Protein AF-W1F8V4-F1 (afdb_monomer_lite)

Organism: NCBI:txid1432555

pLDDT: mean 90.06, std 11.51, range [31.38, 98.25]

Sequence (211 aa):
MSKHYPGDDSRDQQMEAIAQQLPDDHRILDVAYSALIDLNKACMTGDPQQRHDAVYRFEAYIWKMNGKTFFGCNAGEHEAAHVISEYCRADDGSIPMWGQHGDFIIESFSGMRARVKVEAGCMMGYLSTSFHAVDLNAPFVSETGYRSHFVQLSDVKPGETVDAHVSRVFQSLIDARKKPAFISADFRDRLASEPLPDWLKSLSPPLIERL

Secondary structure (DSSP, 8-state):
--------HHHHHHHHHHHTTS-SSTTHHHHHHHHHHHHHHHHHHT-HHHHHHHHHHHHHHHHHHTTS--TTTTSSTTSHHHHHHHHTPPPTTSPPPTTS-EEEEEE-TTS-EEEEEEEE-SSTTEEEEEEEES-TTSEES-TTSEEEEEEEGGGPPTT--HHHHHHHHHHHHHHH-SSPEEPPHHHHHHHHHSPPPGGGGG-SSPPSS--

Radius of gyration: 19.17 Å; chains: 1; bounding box: 44×34×55 Å

Structure (mmCIF, N/CA/C/O backbone):
data_AF-W1F8V4-F1
#
_entry.id   AF-W1F8V4-F1
#
loop_
_atom_site.group_PDB
_atom_site.id
_atom_site.type_symbol
_atom_site.label_atom_id
_atom_site.label_alt_id
_atom_site.label_comp_id
_atom_site.label_asym_id
_atom_site.label_entity_id
_atom_site.label_seq_id
_atom_site.pdbx_PDB_ins_code
_atom_site.Cartn_x
_atom_site.Cartn_y
_atom_site.Cartn_z
_atom_site.occupancy
_atom_site.B_iso_or_equiv
_atom_site.auth_seq_id
_atom_site.auth_comp_id
_atom_site.auth_asym_id
_atom_site.auth_atom_id
_atom_site.pdbx_PDB_model_num
ATOM 1 N N . MET A 1 1 ? 13.667 11.543 31.190 1.00 31.38 1 MET A N 1
ATOM 2 C CA . MET A 1 1 ? 12.563 12.507 30.995 1.00 31.38 1 MET A CA 1
ATOM 3 C C . MET A 1 1 ? 11.944 12.224 29.639 1.00 31.38 1 MET A C 1
ATOM 5 O O . MET A 1 1 ? 12.512 12.618 28.629 1.00 31.38 1 MET A O 1
ATOM 9 N N . SER A 1 2 ? 10.866 11.436 29.615 1.00 32.91 2 SER A N 1
ATOM 10 C CA . SER A 1 2 ? 10.133 11.151 28.379 1.00 32.91 2 SER A CA 1
ATOM 11 C C . SER A 1 2 ? 9.401 12.424 27.966 1.00 32.91 2 SER A C 1
ATOM 13 O O . SER A 1 2 ? 8.669 12.996 28.775 1.00 32.91 2 SER A O 1
ATOM 15 N N . LYS A 1 3 ? 9.658 12.920 26.754 1.00 36.66 3 LYS A N 1
ATOM 16 C CA . LYS A 1 3 ? 8.876 14.015 26.182 1.00 36.66 3 LYS A CA 1
ATOM 17 C C . LYS A 1 3 ? 7.486 13.454 25.909 1.00 36.66 3 LYS A C 1
ATOM 19 O O . LYS A 1 3 ? 7.305 12.704 24.957 1.00 36.66 3 LYS A O 1
ATOM 24 N N . HIS A 1 4 ? 6.537 13.790 26.775 1.00 36.91 4 HIS A N 1
ATOM 25 C CA . HIS A 1 4 ? 5.121 13.602 26.511 1.00 36.91 4 HIS A CA 1
ATOM 26 C C . HIS A 1 4 ? 4.789 14.510 25.323 1.00 36.91 4 HIS A C 1
ATOM 28 O O . HIS A 1 4 ? 4.694 15.727 25.473 1.00 36.91 4 HIS A O 1
ATOM 34 N N . TYR A 1 5 ? 4.765 13.939 24.119 1.00 47.06 5 TYR A N 1
ATOM 35 C CA . TYR A 1 5 ? 4.118 14.594 22.994 1.00 47.06 5 TYR A CA 1
ATOM 36 C C . TYR A 1 5 ? 2.639 14.652 23.366 1.00 47.06 5 TYR A C 1
ATOM 38 O O . TYR A 1 5 ? 2.074 13.584 23.605 1.00 47.06 5 TYR A O 1
ATOM 46 N N . PRO A 1 6 ? 2.032 15.844 23.496 1.00 45.31 6 PRO A N 1
ATOM 47 C CA . PRO A 1 6 ? 0.599 15.916 23.700 1.00 45.31 6 PRO A CA 1
ATOM 48 C C . PRO A 1 6 ? -0.035 15.272 22.469 1.00 45.31 6 PRO A C 1
ATOM 50 O O . PRO A 1 6 ? 0.119 15.772 21.352 1.00 45.31 6 PRO A O 1
ATOM 53 N N . GLY A 1 7 ? -0.652 14.107 22.669 1.00 55.41 7 GLY A N 1
ATOM 54 C CA . GLY A 1 7 ? -1.616 13.592 21.714 1.00 55.41 7 GLY A CA 1
ATOM 55 C C . GLY A 1 7 ? -2.671 14.671 21.507 1.00 55.41 7 GLY A C 1
ATOM 56 O O . GLY A 1 7 ? -2.949 15.464 22.407 1.00 55.41 7 GLY A O 1
ATOM 57 N N . ASP A 1 8 ? -3.204 14.769 20.297 1.00 64.12 8 ASP A N 1
ATOM 58 C CA . ASP A 1 8 ? -4.408 15.558 20.083 1.00 64.12 8 ASP A CA 1
ATOM 59 C C . ASP A 1 8 ? -5.514 14.918 20.934 1.00 64.12 8 ASP A C 1
ATOM 61 O O . ASP A 1 8 ? -6.051 13.875 20.556 1.00 64.12 8 ASP A O 1
ATOM 65 N N . ASP A 1 9 ? -5.797 15.496 22.108 1.00 70.31 9 ASP A N 1
ATOM 66 C CA . ASP A 1 9 ? -6.746 14.962 23.093 1.00 70.31 9 ASP A CA 1
ATOM 67 C C . ASP A 1 9 ? -8.098 14.617 22.443 1.00 70.31 9 ASP A C 1
ATOM 69 O O . ASP A 1 9 ? -8.768 13.676 22.864 1.00 70.31 9 ASP A O 1
ATOM 73 N N . SER A 1 10 ? -8.482 15.328 21.372 1.00 80.56 10 SER A N 1
ATOM 74 C CA . SER A 1 10 ? -9.692 15.043 20.596 1.00 80.56 10 SER A CA 1
ATOM 75 C C . SER A 1 10 ? -9.628 13.692 19.883 1.00 80.56 10 SER A C 1
ATOM 77 O O . SER A 1 10 ? -10.618 12.959 19.849 1.00 80.56 10 SER A O 1
ATOM 79 N N . ARG A 1 11 ? -8.482 13.345 19.295 1.00 85.19 11 ARG A N 1
ATOM 80 C CA . ARG A 1 11 ? -8.308 12.075 18.591 1.00 85.19 11 ARG A CA 1
ATOM 81 C C . ARG A 1 11 ? -8.187 10.915 19.564 1.00 85.19 11 ARG A C 1
ATOM 83 O O . ARG A 1 11 ? -8.816 9.890 19.331 1.00 85.19 11 ARG A O 1
ATOM 90 N N . ASP A 1 12 ? -7.434 11.070 20.649 1.00 87.38 12 ASP A N 1
ATOM 91 C CA . ASP A 1 12 ? -7.322 10.013 21.661 1.00 87.38 12 ASP A CA 1
ATOM 92 C C . ASP A 1 12 ? -8.684 9.732 22.324 1.00 87.38 12 ASP A C 1
ATOM 94 O O . ASP A 1 12 ? -9.030 8.572 22.540 1.00 87.38 12 ASP A O 1
ATOM 98 N N . GLN A 1 13 ? -9.521 10.755 22.542 1.00 91.00 13 GLN A N 1
ATOM 99 C CA . GLN A 1 13 ? -10.910 10.570 22.991 1.00 91.00 13 GLN A CA 1
ATOM 100 C C . GLN A 1 13 ? -11.764 9.794 21.978 1.00 91.00 13 GLN A C 1
ATOM 102 O O . GLN A 1 13 ? -12.520 8.901 22.367 1.00 91.00 13 GLN A O 1
ATOM 107 N N . GLN A 1 14 ? -11.644 10.108 20.684 1.00 92.00 14 GLN A N 1
ATOM 108 C CA . GLN A 1 14 ? -12.334 9.367 19.624 1.00 92.00 14 GLN A CA 1
ATOM 109 C C . GLN A 1 14 ? -11.861 7.907 19.557 1.00 92.00 14 GLN A C 1
ATOM 111 O O . GLN A 1 14 ? -12.692 7.002 19.480 1.00 92.00 14 GLN A O 1
ATOM 116 N N . MET A 1 15 ? -10.548 7.668 19.640 1.00 94.62 15 MET A N 1
ATOM 117 C CA . MET A 1 15 ? -9.976 6.319 19.650 1.00 94.62 15 MET A CA 1
ATOM 118 C C . MET A 1 15 ? -10.444 5.520 20.862 1.00 94.62 15 MET A C 1
ATOM 120 O O . MET A 1 15 ? -10.854 4.377 20.695 1.00 94.62 15 MET A O 1
ATOM 124 N N . GLU A 1 16 ? -10.455 6.111 22.059 1.00 95.44 16 GLU A N 1
ATOM 125 C CA . GLU A 1 16 ? -10.949 5.455 23.275 1.00 95.44 16 GLU A CA 1
ATOM 126 C C . GLU A 1 16 ? -12.424 5.048 23.132 1.00 95.44 16 GLU A C 1
ATOM 128 O O . GLU A 1 16 ? -12.777 3.907 23.435 1.00 95.44 16 GLU A O 1
ATOM 133 N N . ALA A 1 17 ? -13.278 5.940 22.618 1.00 95.38 17 ALA A N 1
ATOM 134 C CA . ALA A 1 17 ? -14.701 5.656 22.428 1.00 95.38 17 ALA A CA 1
ATOM 135 C C . ALA A 1 17 ? -14.945 4.478 21.466 1.00 95.38 17 ALA A C 1
ATOM 137 O O . ALA A 1 17 ? -15.827 3.650 21.707 1.00 95.38 17 ALA A O 1
ATOM 138 N N . ILE A 1 18 ? -14.149 4.375 20.397 1.00 95.81 18 ILE A N 1
ATOM 139 C CA . ILE A 1 18 ? -14.206 3.246 19.461 1.00 95.81 18 ILE A CA 1
ATOM 140 C C . ILE A 1 18 ? -13.617 1.988 20.115 1.00 95.81 18 ILE A C 1
ATOM 142 O O . ILE A 1 18 ? -14.239 0.928 20.072 1.00 95.81 18 ILE A O 1
ATOM 146 N N . ALA A 1 19 ? -12.458 2.101 20.773 1.00 94.06 19 ALA A N 1
ATOM 147 C CA . ALA A 1 19 ? -11.711 1.002 21.391 1.00 94.06 19 ALA A CA 1
ATOM 148 C C . ALA A 1 19 ? -12.505 0.240 22.464 1.00 94.06 19 ALA A C 1
ATOM 150 O O . ALA A 1 19 ? -12.332 -0.976 22.612 1.00 94.06 19 ALA A O 1
ATOM 151 N N . GLN A 1 20 ? -13.402 0.927 23.178 1.00 94.00 20 GLN A N 1
ATOM 152 C CA . GLN A 1 20 ? -14.319 0.330 24.158 1.00 94.00 20 GLN A CA 1
ATOM 153 C C . GLN A 1 20 ? -15.313 -0.662 23.540 1.00 94.00 20 GLN A C 1
ATOM 155 O O . GLN A 1 20 ? -15.833 -1.527 24.241 1.00 94.00 20 GLN A O 1
ATOM 160 N N . GLN A 1 21 ? -15.567 -0.563 22.235 1.00 92.38 21 GLN A N 1
ATOM 161 C CA . GLN A 1 21 ? -16.466 -1.459 21.503 1.00 92.38 21 GLN A CA 1
ATOM 162 C C . GLN A 1 21 ? -15.721 -2.639 20.862 1.00 92.38 21 GLN A C 1
ATOM 164 O O . GLN A 1 21 ? -16.344 -3.528 20.279 1.00 92.38 21 GLN A O 1
ATOM 169 N N . LEU A 1 22 ? -14.387 -2.644 20.928 1.00 92.00 22 LEU A N 1
ATOM 170 C CA . LEU A 1 22 ? -13.545 -3.643 20.277 1.00 92.00 22 LEU A CA 1
ATOM 171 C C . LEU A 1 22 ? -13.300 -4.834 21.212 1.00 92.00 22 LEU A C 1
ATOM 173 O O . LEU A 1 22 ? -13.192 -4.633 22.422 1.00 92.00 22 LEU A O 1
ATOM 177 N N . PRO A 1 23 ? -13.131 -6.058 20.683 1.00 91.56 23 PRO A N 1
ATOM 178 C CA . PRO A 1 23 ? -12.714 -7.202 21.490 1.00 91.56 23 PRO A CA 1
ATOM 179 C C . PRO A 1 23 ? -11.385 -6.948 22.221 1.00 91.56 23 PRO A C 1
ATOM 181 O O . PRO A 1 23 ? -10.563 -6.151 21.766 1.00 91.56 23 PRO A O 1
ATOM 184 N N . ASP A 1 24 ? -11.177 -7.641 23.342 1.00 88.81 24 ASP A N 1
ATOM 185 C CA . ASP A 1 24 ? -9.899 -7.681 24.080 1.00 88.81 24 ASP A CA 1
ATOM 186 C C . ASP A 1 24 ? -9.112 -8.981 23.823 1.00 88.81 24 ASP A C 1
ATOM 188 O O . ASP A 1 24 ? -8.029 -9.182 24.367 1.00 88.81 24 ASP A O 1
ATOM 192 N N . ASP A 1 25 ? -9.668 -9.889 23.019 1.00 87.50 25 ASP A N 1
ATOM 193 C CA . ASP A 1 25 ? -9.095 -11.200 22.719 1.00 87.50 25 ASP A CA 1
ATOM 194 C C . ASP A 1 25 ? -8.518 -11.270 21.293 1.00 87.50 25 ASP A C 1
ATOM 196 O O . ASP A 1 25 ? -8.501 -10.293 20.545 1.00 87.50 25 ASP A O 1
ATOM 200 N N . HIS A 1 26 ? -8.038 -12.455 20.911 1.00 81.25 26 HIS A N 1
ATOM 201 C CA . HIS A 1 26 ? -7.409 -12.728 19.615 1.00 81.25 26 HIS A CA 1
ATOM 202 C C . HIS A 1 26 ? -8.266 -12.345 18.397 1.00 81.25 26 HIS A C 1
ATOM 204 O O . HIS A 1 26 ? -7.708 -12.104 17.328 1.00 81.25 26 HIS A O 1
ATOM 210 N N . ARG A 1 27 ? -9.593 -12.221 18.548 1.00 89.88 27 ARG A N 1
ATOM 211 C CA . ARG A 1 27 ? -10.491 -11.806 17.460 1.00 89.88 27 ARG A CA 1
ATOM 212 C C . ARG A 1 27 ? -10.237 -10.372 17.011 1.00 89.88 27 ARG A C 1
ATOM 214 O O . ARG A 1 27 ? -10.740 -9.974 15.969 1.00 89.88 27 ARG A O 1
ATOM 221 N N . ILE A 1 28 ? -9.480 -9.580 17.773 1.00 90.00 28 ILE A N 1
ATOM 222 C CA . ILE A 1 28 ? -9.144 -8.199 17.412 1.00 90.00 28 ILE A CA 1
ATOM 223 C C . ILE A 1 28 ? -8.542 -8.087 16.000 1.00 90.00 28 ILE A C 1
ATOM 225 O O . ILE A 1 28 ? -8.848 -7.130 15.293 1.00 90.00 28 ILE A O 1
ATOM 229 N N . LEU A 1 29 ? -7.775 -9.092 15.562 1.00 93.69 29 LEU A N 1
ATOM 230 C CA . LEU A 1 29 ? -7.198 -9.153 14.218 1.00 93.69 29 LEU A CA 1
ATOM 231 C C . LEU A 1 29 ? -8.264 -9.405 13.138 1.00 93.69 29 LEU A C 1
ATOM 233 O O . LEU A 1 29 ? -8.289 -8.700 12.131 1.00 93.69 29 LEU A O 1
ATOM 237 N N . ASP A 1 30 ? -9.206 -10.323 13.381 1.00 94.44 30 ASP A N 1
ATOM 238 C CA . ASP A 1 30 ? -10.333 -10.580 12.470 1.00 94.44 30 ASP A CA 1
ATOM 239 C C . ASP A 1 30 ? -11.208 -9.330 12.296 1.00 94.44 30 ASP A C 1
ATOM 241 O O . ASP A 1 30 ? -11.666 -9.012 11.195 1.00 94.44 30 ASP A O 1
ATOM 245 N N . VAL A 1 31 ? -11.445 -8.583 13.382 1.00 92.88 31 VAL A N 1
ATOM 246 C CA . VAL A 1 31 ? -12.250 -7.356 13.302 1.00 92.88 31 VAL A CA 1
ATOM 247 C C . VAL A 1 31 ? -11.469 -6.210 12.643 1.00 92.88 31 VAL A C 1
ATOM 249 O O . VAL A 1 31 ? -12.073 -5.409 11.927 1.00 92.88 31 VAL A O 1
ATOM 252 N N . ALA A 1 32 ? -10.142 -6.153 12.795 1.00 93.75 32 ALA A N 1
ATOM 253 C CA . ALA A 1 32 ? -9.305 -5.234 12.021 1.00 93.75 32 ALA A CA 1
ATOM 254 C C . ALA A 1 32 ? -9.401 -5.524 10.516 1.00 93.75 32 ALA A C 1
ATOM 256 O O . ALA A 1 32 ? -9.643 -4.608 9.729 1.00 93.75 32 ALA A O 1
ATOM 257 N N . TYR A 1 33 ? -9.337 -6.796 10.119 1.00 95.81 33 TYR A N 1
ATOM 258 C CA . TYR A 1 33 ? -9.560 -7.199 8.731 1.00 95.81 33 TYR A CA 1
ATOM 259 C C . TYR A 1 33 ? -10.967 -6.819 8.239 1.00 95.81 33 TYR A C 1
ATOM 261 O O . TYR A 1 33 ? -11.123 -6.252 7.157 1.00 95.81 33 TYR A O 1
ATOM 269 N N . SER A 1 34 ? -11.997 -7.033 9.065 1.00 96.00 34 SER A N 1
ATOM 270 C CA . SER A 1 34 ? -13.372 -6.603 8.771 1.00 96.00 34 SER A CA 1
ATOM 271 C C . SER A 1 34 ? -13.483 -5.093 8.525 1.00 96.00 34 SER A C 1
ATOM 273 O O . SER A 1 34 ? -14.233 -4.678 7.644 1.00 96.00 34 SER A O 1
ATOM 275 N N . ALA A 1 35 ? -12.733 -4.262 9.256 1.00 95.69 35 ALA A N 1
ATOM 276 C CA . ALA A 1 35 ? -12.704 -2.820 9.016 1.00 95.69 35 ALA A CA 1
ATOM 277 C C . ALA A 1 35 ? -12.071 -2.463 7.659 1.00 95.69 35 ALA A C 1
ATOM 279 O O . ALA A 1 35 ? -12.504 -1.501 7.027 1.00 95.69 35 ALA A O 1
ATOM 280 N N . LEU A 1 36 ? -11.109 -3.249 7.159 1.00 95.81 36 LEU A N 1
ATOM 281 C CA . LEU A 1 36 ? -10.579 -3.067 5.802 1.00 95.81 36 LEU A CA 1
ATOM 282 C C . LEU A 1 36 ? -11.582 -3.481 4.720 1.00 95.81 36 LEU A C 1
ATOM 284 O O . LEU A 1 36 ? -11.644 -2.837 3.674 1.00 95.81 36 LEU A O 1
ATOM 288 N N . ILE A 1 37 ? -12.413 -4.499 4.969 1.00 97.75 37 ILE A N 1
ATOM 289 C CA . ILE A 1 37 ? -13.531 -4.840 4.072 1.00 97.75 37 ILE A CA 1
ATOM 290 C C . ILE A 1 37 ? -14.508 -3.660 3.981 1.00 97.75 37 ILE A C 1
ATOM 292 O O . ILE A 1 37 ? -14.901 -3.260 2.879 1.00 97.75 37 ILE A O 1
ATOM 296 N N . ASP A 1 38 ? -14.870 -3.076 5.127 1.00 97.44 38 ASP A N 1
ATOM 297 C CA . ASP A 1 38 ? -15.744 -1.902 5.192 1.00 97.44 38 ASP A CA 1
ATOM 298 C C . ASP A 1 38 ? -15.108 -0.694 4.486 1.00 97.44 38 ASP A C 1
ATOM 300 O O . ASP A 1 38 ? -15.771 -0.022 3.690 1.00 97.44 38 ASP A O 1
ATOM 304 N N . LEU A 1 39 ? -13.806 -0.464 4.692 1.00 95.94 39 LEU A N 1
ATOM 305 C CA . LEU A 1 39 ? -13.051 0.592 4.019 1.00 95.94 39 LEU A CA 1
ATOM 306 C C . LEU A 1 39 ? -13.069 0.413 2.501 1.00 95.94 39 LEU A C 1
ATOM 308 O O . LEU A 1 39 ? -13.373 1.351 1.763 1.00 95.94 39 LEU A O 1
ATOM 312 N N . ASN A 1 40 ? -12.790 -0.799 2.026 1.00 96.75 40 ASN A N 1
ATOM 313 C CA . ASN A 1 40 ? -12.825 -1.123 0.609 1.00 96.75 40 ASN A CA 1
ATOM 314 C C . ASN A 1 40 ? -14.199 -0.836 0.008 1.00 96.75 40 ASN A C 1
ATOM 316 O O . ASN A 1 40 ? -14.306 -0.145 -1.004 1.00 96.75 40 ASN A O 1
ATOM 320 N N . LYS A 1 41 ? -15.265 -1.291 0.670 1.00 97.44 41 LYS A N 1
ATOM 321 C CA . LYS A 1 41 ? -16.640 -1.019 0.250 1.00 97.44 41 LYS A CA 1
ATOM 322 C C . LYS A 1 41 ? -16.945 0.483 0.220 1.00 97.44 41 LYS A C 1
ATOM 324 O O . LYS A 1 41 ? -17.572 0.954 -0.730 1.00 97.44 41 LYS A O 1
ATOM 329 N N . ALA A 1 42 ? -16.491 1.246 1.210 1.00 96.19 42 ALA A N 1
ATOM 330 C CA . ALA A 1 42 ? -16.685 2.693 1.264 1.00 96.19 42 ALA A CA 1
ATOM 331 C C . ALA A 1 42 ? -15.923 3.438 0.151 1.00 96.19 42 ALA A C 1
ATOM 333 O O . ALA A 1 42 ? -16.452 4.364 -0.467 1.00 96.19 42 ALA A O 1
ATOM 334 N N . CYS A 1 43 ? -14.699 3.011 -0.172 1.00 95.31 43 CYS A N 1
ATOM 335 C CA . CYS A 1 43 ? -13.960 3.508 -1.333 1.00 95.31 43 CYS A CA 1
ATOM 336 C C . CYS A 1 43 ? -14.708 3.204 -2.639 1.00 95.31 43 CYS A C 1
ATOM 338 O O . CYS A 1 43 ? -14.972 4.116 -3.423 1.00 95.31 43 CYS A O 1
ATOM 340 N N . MET A 1 44 ? -15.143 1.955 -2.826 1.00 95.81 44 MET A N 1
ATOM 341 C CA . MET A 1 44 ? -15.862 1.520 -4.027 1.00 95.81 44 MET A CA 1
ATOM 342 C C . MET A 1 44 ? -17.217 2.217 -4.204 1.00 95.81 44 MET A C 1
ATOM 344 O O . MET A 1 44 ? -17.620 2.498 -5.327 1.00 95.81 44 MET A O 1
ATOM 348 N N . THR A 1 45 ? -17.923 2.534 -3.121 1.00 96.12 45 THR A N 1
ATOM 349 C CA . THR A 1 45 ? -19.206 3.260 -3.180 1.00 96.12 45 THR A CA 1
ATOM 350 C C . THR A 1 45 ? -19.042 4.777 -3.238 1.00 96.12 45 THR A C 1
ATOM 352 O O . THR A 1 45 ? -19.981 5.476 -3.612 1.00 96.12 45 THR A O 1
ATOM 355 N N . GLY A 1 46 ? -17.857 5.298 -2.910 1.00 94.25 46 GLY A N 1
ATOM 356 C CA . GLY A 1 46 ? -17.611 6.735 -2.855 1.00 94.25 46 GLY A CA 1
ATOM 357 C C . GLY A 1 46 ? -18.199 7.423 -1.623 1.00 94.25 46 GLY A C 1
ATOM 358 O O . GLY A 1 46 ? -18.372 8.637 -1.664 1.00 94.25 46 GLY A O 1
ATOM 359 N N . ASP A 1 47 ? -18.508 6.685 -0.552 1.00 95.25 47 ASP A N 1
ATOM 360 C CA . ASP A 1 47 ? -19.069 7.240 0.684 1.00 95.25 47 ASP A CA 1
ATOM 361 C C . ASP A 1 47 ? -17.942 7.762 1.602 1.00 95.25 47 ASP A C 1
ATOM 363 O O . ASP A 1 47 ? -17.186 6.962 2.167 1.00 95.25 47 ASP A O 1
ATOM 367 N N . PRO A 1 48 ? -17.785 9.092 1.757 1.00 92.62 48 PRO A N 1
ATOM 368 C CA . PRO A 1 48 ? -16.702 9.657 2.554 1.00 92.62 48 PRO A CA 1
ATOM 369 C C . PRO A 1 48 ? -16.878 9.418 4.058 1.00 92.62 48 PRO A C 1
ATOM 371 O O . PRO A 1 48 ? -15.874 9.305 4.760 1.00 92.62 48 PRO A O 1
ATOM 374 N N . GLN A 1 49 ? -18.116 9.314 4.556 1.00 94.25 49 GLN A N 1
ATOM 375 C CA . GLN A 1 49 ? -18.369 9.096 5.978 1.00 94.25 49 GLN A CA 1
ATOM 376 C C . GLN A 1 49 ? -18.051 7.650 6.351 1.00 94.25 49 GLN A C 1
ATOM 378 O O . GLN A 1 49 ? -17.274 7.423 7.271 1.00 94.25 49 GLN A O 1
ATOM 383 N N . GLN A 1 50 ? -18.548 6.674 5.583 1.00 95.31 50 GLN A N 1
ATOM 384 C CA . GLN A 1 50 ? -18.208 5.266 5.826 1.00 95.31 50 GLN A CA 1
ATOM 385 C C . GLN A 1 50 ? -16.703 5.014 5.685 1.00 95.31 50 GLN A C 1
ATOM 387 O O . GLN A 1 50 ? -16.141 4.201 6.414 1.00 95.31 50 GLN A O 1
ATOM 392 N N . ARG A 1 51 ? -16.026 5.735 4.780 1.00 94.69 51 ARG A N 1
ATOM 393 C CA . ARG A 1 51 ? -14.568 5.652 4.626 1.00 94.69 51 ARG A CA 1
ATOM 394 C C . ARG A 1 51 ? -13.855 6.159 5.873 1.00 94.69 51 ARG A C 1
ATOM 396 O O . ARG A 1 51 ? -12.941 5.498 6.354 1.00 94.69 51 ARG A O 1
ATOM 403 N N . HIS A 1 52 ? -14.279 7.312 6.389 1.00 92.94 52 HIS A N 1
ATOM 404 C CA . HIS A 1 52 ? -13.754 7.875 7.628 1.00 92.94 52 HIS A CA 1
ATOM 405 C C . HIS A 1 52 ? -13.977 6.927 8.813 1.00 92.94 52 HIS A C 1
ATOM 407 O O . HIS A 1 52 ? -13.025 6.611 9.521 1.00 92.94 52 HIS A O 1
ATOM 413 N N . ASP A 1 53 ? -15.195 6.408 8.972 1.00 94.06 53 ASP A N 1
ATOM 414 C CA . ASP A 1 53 ? -15.554 5.507 10.069 1.00 94.06 53 ASP A CA 1
ATOM 415 C C . ASP A 1 53 ? -14.743 4.202 10.017 1.00 94.06 53 ASP A C 1
ATOM 417 O O . ASP A 1 53 ? -14.219 3.754 11.037 1.00 94.06 53 ASP A O 1
ATOM 421 N N . ALA A 1 54 ? -14.574 3.613 8.827 1.00 95.19 54 ALA A N 1
ATOM 422 C CA . ALA A 1 54 ? -13.777 2.403 8.637 1.00 95.19 54 ALA A CA 1
ATOM 423 C C . ALA A 1 54 ? -12.281 2.636 8.915 1.00 95.19 54 ALA A C 1
ATOM 425 O O . ALA A 1 54 ? -11.648 1.818 9.584 1.00 95.19 54 ALA A O 1
ATOM 426 N N . VAL A 1 55 ? -11.730 3.774 8.469 1.00 94.19 55 VAL A N 1
ATOM 427 C CA . VAL A 1 55 ? -10.359 4.201 8.799 1.00 94.19 55 VAL A CA 1
ATOM 428 C C . VAL A 1 55 ? -10.181 4.318 10.310 1.00 94.19 55 VAL A C 1
ATOM 430 O O . VAL A 1 55 ? -9.274 3.705 10.867 1.00 94.19 55 VAL A O 1
ATOM 433 N N . TYR A 1 56 ? -11.062 5.054 10.984 1.00 94.50 56 TYR A N 1
ATOM 434 C CA . TYR A 1 56 ? -10.968 5.286 12.425 1.00 94.50 56 TYR A CA 1
ATOM 435 C C . TYR A 1 56 ? -11.123 3.996 13.221 1.00 94.50 56 TYR A C 1
ATOM 437 O O . TYR A 1 56 ? -10.431 3.787 14.216 1.00 94.50 56 TYR A O 1
ATOM 445 N N . ARG A 1 57 ? -11.993 3.097 12.759 1.00 94.62 57 ARG A N 1
ATOM 446 C CA . ARG A 1 57 ? -12.136 1.772 13.348 1.00 94.62 57 ARG A CA 1
ATOM 447 C C . ARG A 1 57 ? -10.850 0.962 13.220 1.00 94.62 57 ARG A C 1
ATOM 449 O O . ARG A 1 57 ? -10.429 0.371 14.209 1.00 94.62 57 ARG A O 1
ATOM 456 N N . PHE A 1 58 ? -10.213 0.971 12.047 1.00 94.94 58 PHE A N 1
ATOM 457 C CA . PHE A 1 58 ? -8.937 0.286 11.840 1.00 94.94 58 PHE A CA 1
ATOM 458 C C . PHE A 1 58 ? -7.827 0.845 12.745 1.00 94.94 58 PHE A C 1
ATOM 460 O O . PHE A 1 58 ? -7.153 0.103 13.459 1.00 94.94 58 PHE A O 1
ATOM 467 N N . GLU A 1 59 ? -7.682 2.170 12.774 1.00 94.31 59 GLU A N 1
ATOM 468 C CA . GLU A 1 59 ? -6.690 2.863 13.600 1.00 94.31 59 GLU A CA 1
ATOM 469 C C . GLU A 1 59 ? -6.916 2.646 15.103 1.00 94.31 59 GLU A C 1
ATOM 471 O O . GLU A 1 59 ? -5.948 2.513 15.853 1.00 94.31 59 GLU A O 1
ATOM 476 N N . ALA A 1 60 ? -8.169 2.531 15.551 1.00 94.88 60 ALA A N 1
ATOM 477 C CA . ALA A 1 60 ? -8.489 2.221 16.940 1.00 94.88 60 ALA A CA 1
ATOM 478 C C . ALA A 1 60 ? -7.999 0.823 17.362 1.00 94.88 60 ALA A C 1
ATOM 480 O O . ALA A 1 60 ? -7.625 0.650 18.524 1.00 94.88 60 ALA A O 1
ATOM 481 N N . TYR A 1 61 ? -7.924 -0.161 16.450 1.00 93.00 61 TYR A N 1
ATOM 482 C CA . TYR A 1 61 ? -7.284 -1.453 16.752 1.00 93.00 61 TYR A CA 1
ATOM 483 C C . TYR A 1 61 ? -5.789 -1.288 16.995 1.00 93.00 61 TYR A C 1
ATOM 485 O O . TYR A 1 61 ? -5.282 -1.790 17.998 1.00 93.00 61 TYR A O 1
ATOM 493 N N . ILE A 1 62 ? -5.100 -0.548 16.119 1.00 93.44 62 ILE A N 1
ATOM 494 C CA . ILE A 1 62 ? -3.669 -0.250 16.269 1.00 93.44 62 ILE A CA 1
ATOM 495 C C . ILE A 1 62 ? -3.428 0.454 17.601 1.00 93.44 62 ILE A C 1
ATOM 497 O O . ILE A 1 62 ? -2.588 0.023 18.386 1.00 93.44 62 ILE A O 1
ATOM 501 N N . TRP A 1 63 ? -4.202 1.499 17.885 1.00 94.56 63 TRP A N 1
ATOM 502 C CA . TRP A 1 63 ? -4.098 2.276 19.113 1.00 94.56 63 TRP A CA 1
ATOM 503 C C . TRP A 1 63 ? -4.332 1.41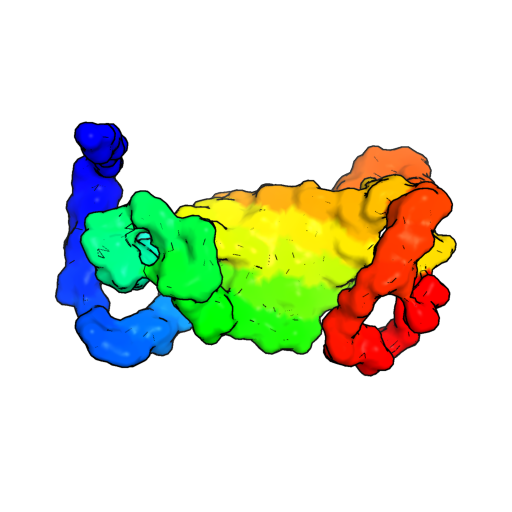9 20.361 1.00 94.56 63 TRP A C 1
ATOM 505 O O . TRP A 1 63 ? -3.540 1.467 21.303 1.00 94.56 63 TRP A O 1
ATOM 515 N N . LYS A 1 64 ? -5.385 0.589 20.358 1.00 94.19 64 LYS A N 1
ATOM 516 C CA . LYS A 1 64 ? -5.720 -0.305 21.473 1.00 94.19 64 LYS A CA 1
ATOM 517 C C . LYS A 1 64 ? -4.622 -1.342 21.707 1.00 94.19 64 LYS A C 1
ATOM 519 O O . LYS A 1 64 ? -4.175 -1.497 22.842 1.00 94.19 64 LYS A O 1
ATOM 524 N N . MET A 1 65 ? -4.155 -2.008 20.650 1.00 92.69 65 MET A N 1
ATOM 525 C CA . MET A 1 65 ? -3.088 -3.012 20.737 1.00 92.69 65 MET A CA 1
ATOM 526 C C . MET A 1 65 ? -1.741 -2.412 21.139 1.00 92.69 65 MET A C 1
ATOM 528 O O . MET A 1 65 ? -0.959 -3.073 21.814 1.00 92.69 65 MET A O 1
ATOM 532 N N . ASN A 1 66 ? -1.489 -1.151 20.794 1.00 93.69 66 ASN A N 1
ATOM 533 C CA . ASN A 1 66 ? -0.265 -0.443 21.157 1.00 93.69 66 ASN A CA 1
ATOM 534 C C . ASN A 1 66 ? -0.305 0.174 22.570 1.00 93.69 66 ASN A C 1
ATOM 536 O O . ASN A 1 66 ? 0.485 1.057 22.890 1.00 93.69 66 ASN A O 1
ATOM 540 N N . GLY A 1 67 ? -1.242 -0.243 23.428 1.00 92.62 67 GLY A N 1
ATOM 541 C CA . GLY A 1 67 ? -1.333 0.264 24.799 1.00 92.62 67 GLY A CA 1
ATOM 542 C C . GLY A 1 67 ? -1.929 1.667 24.893 1.00 92.62 67 GLY A C 1
ATOM 543 O O . GLY A 1 67 ? -1.510 2.451 25.744 1.00 92.62 67 GLY A O 1
ATOM 544 N N . LYS A 1 68 ? -2.923 1.966 24.047 1.00 93.44 68 LYS A N 1
ATOM 545 C CA . LYS A 1 68 ? -3.663 3.237 24.028 1.00 93.44 68 LYS A CA 1
ATOM 546 C C . LYS A 1 68 ? -2.809 4.439 23.612 1.00 93.44 68 LYS A C 1
ATOM 548 O O . LYS A 1 68 ? -2.881 5.515 24.201 1.00 93.44 68 LYS A O 1
ATOM 553 N N . THR A 1 69 ? -1.964 4.251 22.601 1.00 91.50 69 THR A N 1
ATOM 554 C CA . THR A 1 69 ? -1.159 5.327 22.010 1.00 91.50 69 THR A CA 1
ATOM 555 C C . THR A 1 69 ? -0.772 4.995 20.572 1.00 91.50 69 THR A C 1
ATOM 557 O O . THR A 1 69 ? -0.613 3.832 20.226 1.00 91.50 69 THR A O 1
ATOM 560 N N . PHE A 1 70 ? -0.552 6.002 19.725 1.00 90.56 70 PHE A N 1
ATOM 561 C CA . PHE A 1 70 ? 0.088 5.810 18.415 1.00 90.56 70 PHE A CA 1
ATOM 562 C C . PHE A 1 70 ? 1.618 5.901 18.474 1.00 90.56 70 PHE A C 1
ATOM 564 O O . PHE A 1 70 ? 2.298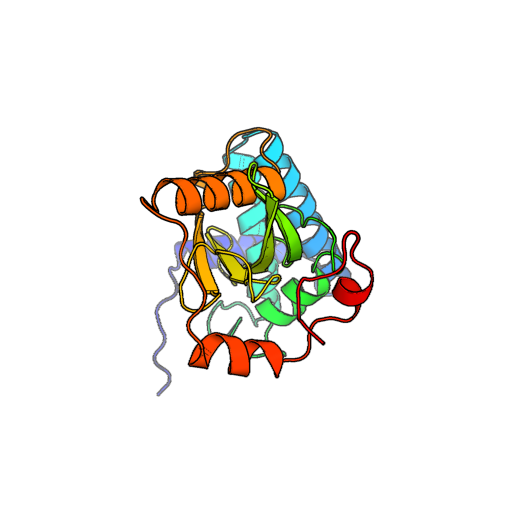 5.629 17.482 1.00 90.56 70 PHE A O 1
ATOM 571 N N . PHE A 1 71 ? 2.196 6.301 19.609 1.00 90.19 71 PHE A N 1
ATOM 572 C CA . PHE A 1 71 ? 3.642 6.443 19.714 1.00 90.19 71 PHE A CA 1
ATOM 573 C C . PHE A 1 71 ? 4.327 5.081 19.562 1.00 90.19 71 PHE A C 1
ATOM 575 O O . PHE A 1 71 ? 3.995 4.130 20.262 1.00 90.19 71 PHE A O 1
ATOM 582 N N . GLY A 1 72 ? 5.280 4.988 18.634 1.00 89.75 72 GLY A N 1
ATOM 583 C CA . GLY A 1 72 ? 6.050 3.763 18.407 1.00 89.75 72 GLY A CA 1
ATOM 584 C C . GLY A 1 72 ? 5.287 2.617 17.735 1.00 89.75 72 GLY A C 1
ATOM 585 O O . GLY A 1 72 ? 5.919 1.622 17.414 1.00 89.75 72 GLY A O 1
ATOM 586 N N . CYS A 1 73 ? 3.992 2.764 17.423 1.00 89.94 73 CYS A N 1
ATOM 587 C CA . CYS A 1 73 ? 3.164 1.658 16.914 1.00 89.94 73 CYS A CA 1
ATOM 588 C C . CYS A 1 73 ? 3.632 1.046 15.582 1.00 89.94 73 CYS A C 1
ATOM 590 O O . CYS A 1 73 ? 3.160 -0.025 15.215 1.00 89.94 73 CYS A O 1
ATOM 592 N N . ASN A 1 74 ? 4.537 1.717 14.863 1.00 88.19 74 ASN A N 1
ATOM 593 C CA . ASN A 1 74 ? 5.125 1.263 13.603 1.00 88.19 74 ASN A CA 1
ATOM 594 C C . ASN A 1 74 ? 6.669 1.294 13.632 1.00 88.19 74 ASN A C 1
ATOM 596 O O . ASN A 1 74 ? 7.307 1.494 12.602 1.00 88.19 74 ASN A O 1
ATOM 600 N N . ALA A 1 75 ? 7.281 1.207 14.820 1.00 88.44 75 ALA A N 1
ATOM 601 C CA . ALA A 1 75 ? 8.734 1.316 14.985 1.00 88.44 75 ALA A CA 1
ATOM 602 C C . ALA A 1 75 ? 9.499 0.022 14.647 1.00 88.44 75 ALA A C 1
ATOM 604 O O . ALA A 1 75 ? 10.722 0.063 14.509 1.00 88.44 75 ALA A O 1
ATOM 605 N N . GLY A 1 76 ? 8.804 -1.108 14.509 1.00 88.44 76 GLY A N 1
ATOM 606 C CA . GLY A 1 76 ? 9.413 -2.400 14.214 1.00 88.44 76 GLY A CA 1
ATOM 607 C C . GLY A 1 76 ? 8.390 -3.510 13.975 1.00 88.44 76 GLY A C 1
ATOM 608 O O . GLY A 1 76 ? 7.184 -3.305 14.090 1.00 88.44 76 GLY A O 1
ATOM 609 N N . GLU A 1 77 ? 8.896 -4.702 13.662 1.00 89.00 77 GLU A N 1
ATOM 610 C CA . GLU A 1 77 ? 8.106 -5.845 13.175 1.00 89.00 77 GLU A CA 1
ATOM 611 C C . GLU A 1 77 ? 7.144 -6.449 14.215 1.00 89.00 77 GLU A C 1
ATOM 613 O O . GLU A 1 77 ? 6.203 -7.168 13.875 1.00 89.00 77 GLU A O 1
ATOM 618 N N . HIS A 1 78 ? 7.371 -6.159 15.495 1.00 90.06 78 HIS A N 1
ATOM 619 C CA . HIS A 1 78 ? 6.540 -6.634 16.603 1.00 90.06 78 HIS A CA 1
ATOM 620 C C . HIS A 1 78 ? 5.554 -5.578 17.111 1.00 90.06 78 HIS A C 1
ATOM 622 O O . HIS A 1 78 ? 4.772 -5.862 18.016 1.00 90.06 78 HIS A O 1
ATOM 628 N N . GLU A 1 79 ? 5.577 -4.375 16.536 1.00 92.31 79 GLU A N 1
ATOM 629 C CA . GLU A 1 79 ? 4.698 -3.287 16.950 1.00 92.31 79 GLU A CA 1
ATOM 630 C C . GLU A 1 79 ? 3.304 -3.440 16.341 1.00 92.31 79 GLU A C 1
ATOM 632 O O . GLU A 1 79 ? 3.128 -4.014 15.261 1.00 92.31 79 GLU A O 1
ATOM 637 N N . ALA A 1 80 ? 2.294 -2.919 17.040 1.00 92.19 80 ALA A N 1
ATOM 638 C CA . ALA A 1 80 ? 0.891 -3.194 16.742 1.00 92.19 80 ALA A CA 1
ATOM 639 C C . ALA A 1 80 ? 0.498 -2.915 15.282 1.00 92.19 80 ALA A C 1
ATOM 641 O O . ALA A 1 80 ? -0.198 -3.728 14.675 1.00 92.19 80 ALA A O 1
ATOM 642 N N . ALA A 1 81 ? 0.952 -1.797 14.702 1.00 92.19 81 ALA A N 1
ATOM 643 C CA . ALA A 1 81 ? 0.616 -1.449 13.324 1.00 92.19 81 ALA A CA 1
ATOM 644 C C . ALA A 1 81 ? 1.206 -2.452 12.329 1.00 92.19 81 ALA A C 1
ATOM 646 O O . ALA A 1 81 ? 0.522 -2.820 11.375 1.00 92.19 81 ALA A O 1
ATOM 647 N N . HIS A 1 82 ? 2.434 -2.923 12.567 1.00 92.50 82 HIS A N 1
ATOM 648 C CA . HIS A 1 82 ? 3.069 -3.924 11.717 1.00 92.50 82 HIS A CA 1
ATOM 649 C C . HIS A 1 82 ? 2.352 -5.271 11.836 1.00 92.50 82 HIS A C 1
ATOM 651 O O . HIS A 1 82 ? 1.925 -5.825 10.830 1.00 92.50 82 HIS A O 1
ATOM 657 N N . VAL A 1 83 ? 2.131 -5.760 13.061 1.00 92.94 83 VAL A N 1
ATOM 658 C CA . VAL A 1 83 ? 1.456 -7.048 13.302 1.00 92.94 83 VAL A CA 1
ATOM 659 C C . VAL A 1 83 ? 0.065 -7.084 12.664 1.00 92.94 83 VAL A C 1
ATOM 661 O O . VAL A 1 83 ? -0.272 -8.054 11.987 1.00 92.94 83 VAL A O 1
ATOM 664 N N . ILE A 1 84 ? -0.737 -6.028 12.842 1.00 93.44 84 ILE A N 1
ATOM 665 C CA . ILE A 1 84 ? -2.079 -5.948 12.249 1.00 93.44 84 ILE A CA 1
ATOM 666 C C . ILE A 1 84 ? -1.998 -5.862 10.720 1.00 93.44 84 ILE A C 1
ATOM 668 O O . ILE A 1 84 ? -2.765 -6.538 10.036 1.00 93.44 84 ILE A O 1
ATOM 672 N N . SER A 1 85 ? -1.088 -5.051 10.174 1.00 93.50 85 SER A N 1
ATOM 673 C CA . SER A 1 85 ? -0.974 -4.873 8.720 1.00 93.50 85 SER A CA 1
ATOM 674 C C . SER A 1 85 ? -0.506 -6.142 8.015 1.00 93.50 85 SER A C 1
ATOM 676 O O . SER A 1 85 ? -1.053 -6.478 6.968 1.00 93.50 85 SER A O 1
ATOM 678 N N . GLU A 1 86 ? 0.439 -6.876 8.607 1.00 93.81 86 GLU A N 1
ATOM 679 C CA . GLU A 1 86 ? 0.896 -8.169 8.093 1.00 93.81 86 GLU A CA 1
ATOM 680 C C . GLU A 1 86 ? -0.194 -9.231 8.185 1.00 93.81 86 GLU A C 1
ATOM 682 O O . GLU A 1 86 ? -0.414 -9.964 7.225 1.00 93.81 86 GLU A O 1
ATOM 687 N N . TYR A 1 87 ? -0.930 -9.278 9.299 1.00 95.00 87 TYR A N 1
ATOM 688 C CA . TYR A 1 87 ? -2.087 -10.163 9.418 1.00 95.00 87 TYR A CA 1
ATOM 689 C C . TYR A 1 87 ? -3.131 -9.878 8.328 1.00 95.00 87 TYR A C 1
ATOM 691 O O . TYR A 1 87 ? -3.734 -10.794 7.777 1.00 95.00 87 TYR A O 1
ATOM 699 N N . CYS A 1 88 ? -3.334 -8.600 8.004 1.00 95.50 88 CYS A N 1
ATOM 700 C CA . CYS A 1 88 ? -4.304 -8.162 7.010 1.00 95.50 88 CYS A CA 1
ATOM 701 C C . CYS A 1 88 ? -3.746 -8.086 5.583 1.00 95.50 88 CYS A C 1
ATOM 703 O O . CYS A 1 88 ? -4.447 -7.580 4.705 1.00 95.50 88 CYS A O 1
ATOM 705 N N . ARG A 1 89 ? -2.506 -8.507 5.329 1.00 96.44 89 ARG A N 1
ATOM 706 C CA . ARG A 1 89 ? -1.869 -8.385 4.015 1.00 96.44 89 ARG A CA 1
ATOM 707 C C . ARG A 1 89 ? -2.628 -9.208 2.964 1.00 96.44 89 ARG A C 1
ATOM 709 O O . ARG A 1 89 ? -3.150 -10.279 3.256 1.00 96.44 89 ARG A O 1
ATOM 716 N N . ALA A 1 90 ? -2.714 -8.692 1.740 1.00 97.88 90 ALA A N 1
ATOM 717 C CA . ALA A 1 90 ? -3.214 -9.463 0.605 1.00 97.88 90 ALA A CA 1
ATOM 718 C C . ALA A 1 9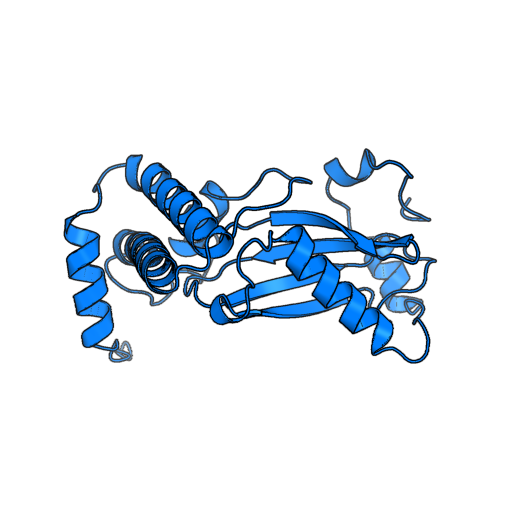0 ? -2.192 -10.520 0.164 1.00 97.88 90 ALA A C 1
ATOM 720 O O . ALA A 1 90 ? -0.989 -10.281 0.234 1.00 97.88 90 ALA A O 1
ATOM 721 N N . ASP A 1 91 ? -2.664 -11.660 -0.338 1.00 97.25 91 ASP A N 1
ATOM 722 C CA . ASP A 1 91 ? -1.776 -12.700 -0.856 1.00 97.25 91 ASP A CA 1
ATOM 723 C C . ASP A 1 91 ? -0.839 -12.153 -1.943 1.00 97.25 91 ASP A C 1
ATOM 725 O O . ASP A 1 91 ? -1.234 -11.344 -2.788 1.00 97.25 91 ASP A O 1
ATOM 729 N N . ASP A 1 92 ? 0.398 -12.640 -1.947 1.00 95.81 92 ASP A N 1
ATOM 730 C CA . ASP A 1 92 ? 1.409 -12.298 -2.942 1.00 95.81 92 ASP A CA 1
ATOM 731 C C . ASP A 1 92 ? 0.878 -12.473 -4.379 1.00 95.81 92 ASP A C 1
ATOM 733 O O . ASP A 1 92 ? 0.315 -13.507 -4.748 1.00 95.81 92 ASP A O 1
ATOM 737 N N . GLY A 1 93 ? 1.055 -11.443 -5.207 1.00 96.12 93 GLY A N 1
ATOM 738 C CA . GLY A 1 93 ? 0.558 -11.390 -6.581 1.00 96.12 93 GLY A CA 1
ATOM 739 C C . GLY A 1 93 ? -0.920 -11.013 -6.723 1.00 96.12 93 GLY A C 1
ATOM 740 O O . GLY A 1 93 ? -1.358 -10.739 -7.843 1.00 96.12 93 GLY A O 1
ATOM 741 N N . SER A 1 94 ? -1.683 -10.948 -5.630 1.00 96.88 94 SER A N 1
ATOM 742 C CA . SER A 1 94 ? -3.092 -10.544 -5.647 1.00 96.88 94 SER A CA 1
ATOM 743 C C . SER A 1 94 ? -3.254 -9.037 -5.470 1.00 96.88 94 SER A C 1
ATOM 745 O O . SER A 1 94 ? -2.487 -8.375 -4.772 1.00 96.88 94 SER A O 1
ATOM 747 N N . ILE A 1 95 ? -4.293 -8.478 -6.093 1.00 97.50 95 ILE A N 1
ATOM 748 C CA . ILE A 1 95 ? -4.635 -7.065 -5.917 1.00 97.50 95 ILE A CA 1
ATOM 749 C C . ILE A 1 95 ? -5.208 -6.862 -4.504 1.00 97.50 95 ILE A C 1
ATOM 751 O O . ILE A 1 95 ? -6.194 -7.521 -4.163 1.00 97.50 95 ILE A O 1
ATOM 755 N N . PRO A 1 96 ? -4.643 -5.956 -3.685 1.00 97.75 96 PRO A N 1
ATOM 756 C CA . PRO A 1 96 ? -5.149 -5.703 -2.343 1.00 97.75 96 PRO A CA 1
ATOM 757 C C . PRO A 1 96 ? -6.470 -4.923 -2.365 1.00 97.75 96 PRO A C 1
ATOM 759 O O . PRO A 1 96 ? -6.761 -4.162 -3.291 1.00 97.75 96 PRO A O 1
ATOM 762 N N . MET A 1 97 ? -7.248 -5.051 -1.291 1.00 97.44 97 MET A N 1
ATOM 763 C CA . MET A 1 97 ? -8.304 -4.095 -0.961 1.00 97.44 97 MET A C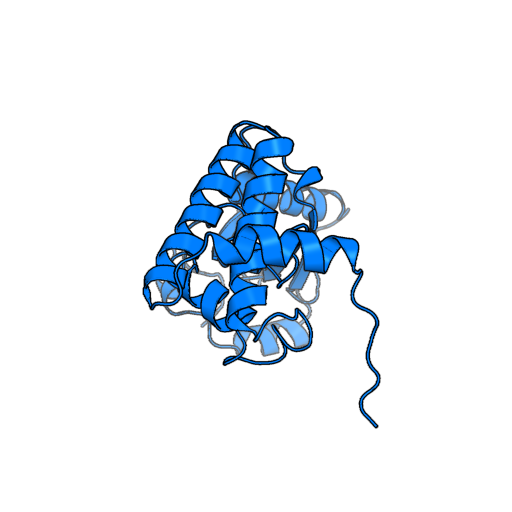A 1
ATOM 764 C C . MET A 1 97 ? -7.711 -2.742 -0.546 1.00 97.44 97 MET A C 1
ATOM 766 O O . MET A 1 97 ? -6.559 -2.651 -0.113 1.00 97.44 97 MET A O 1
ATOM 770 N N . TRP A 1 98 ? -8.516 -1.677 -0.598 1.00 96.56 98 TRP A N 1
ATOM 771 C CA . TRP A 1 98 ? -8.100 -0.391 -0.036 1.00 96.56 98 TRP A CA 1
ATOM 772 C C . TRP A 1 98 ? -7.743 -0.515 1.452 1.00 96.56 98 TRP A C 1
ATOM 774 O O . TRP A 1 98 ? -8.548 -0.973 2.258 1.00 96.56 98 TRP A O 1
ATOM 784 N N . GLY A 1 99 ? -6.529 -0.079 1.803 1.00 94.00 99 GLY A N 1
ATOM 785 C CA . GLY A 1 99 ? -5.987 -0.136 3.163 1.00 94.00 99 GLY A CA 1
ATOM 786 C C . GLY A 1 99 ? -5.177 -1.394 3.491 1.00 94.00 99 GLY A C 1
ATOM 787 O O . GLY A 1 99 ? -4.463 -1.401 4.488 1.00 94.00 99 GLY A O 1
ATOM 788 N N . GLN A 1 100 ? -5.212 -2.435 2.659 1.00 96.00 100 GLN A N 1
ATOM 789 C CA . GLN A 1 100 ? -4.320 -3.579 2.843 1.00 96.00 100 GLN A CA 1
ATOM 790 C C . GLN A 1 100 ? -2.906 -3.282 2.340 1.00 96.00 100 GLN A C 1
ATOM 792 O O . GLN A 1 100 ? -2.696 -2.486 1.420 1.00 96.00 100 GLN A O 1
ATOM 797 N N . HIS A 1 101 ? -1.936 -3.992 2.915 1.00 96.88 101 HIS A N 1
ATOM 798 C CA . HIS A 1 101 ? -0.642 -4.176 2.270 1.00 96.88 101 HIS A CA 1
ATOM 799 C C . HIS A 1 101 ? -0.798 -5.122 1.080 1.00 96.88 101 HIS A C 1
ATOM 801 O O . HIS A 1 101 ? -1.576 -6.075 1.144 1.00 96.88 101 HIS A O 1
ATOM 807 N N . GLY A 1 102 ? -0.051 -4.880 0.007 1.00 97.56 102 GLY A N 1
ATOM 808 C CA . GLY A 1 102 ? -0.063 -5.749 -1.165 1.00 97.56 102 GLY A CA 1
ATOM 809 C C . GLY A 1 102 ? 1.211 -5.653 -1.989 1.00 97.56 102 GLY A C 1
ATOM 810 O O . GLY A 1 102 ? 1.899 -4.629 -1.980 1.00 97.56 102 GLY A O 1
ATOM 811 N N . ASP A 1 103 ? 1.497 -6.730 -2.712 1.00 97.88 103 ASP A N 1
ATOM 812 C CA . ASP A 1 103 ? 2.648 -6.875 -3.596 1.00 97.88 103 ASP A CA 1
ATOM 813 C C . ASP A 1 103 ? 2.213 -7.589 -4.880 1.00 97.88 103 ASP A C 1
ATOM 815 O O . ASP A 1 103 ? 1.922 -8.781 -4.865 1.00 97.88 103 ASP A O 1
ATOM 819 N N . PHE A 1 104 ? 2.094 -6.848 -5.981 1.00 97.69 104 PHE A N 1
ATOM 820 C CA . PHE A 1 104 ? 1.451 -7.331 -7.208 1.00 97.69 104 PHE A CA 1
ATOM 821 C C . PHE A 1 104 ? 2.071 -6.722 -8.469 1.00 97.69 104 PHE A C 1
ATOM 823 O O . PHE A 1 104 ? 2.890 -5.807 -8.398 1.00 97.69 104 PHE A O 1
ATOM 830 N N . ILE A 1 105 ? 1.707 -7.238 -9.645 1.00 97.44 105 ILE A N 1
ATOM 831 C CA . ILE A 1 105 ? 2.150 -6.695 -10.937 1.00 97.44 105 ILE A CA 1
ATOM 832 C C . ILE A 1 105 ? 1.062 -5.816 -11.542 1.00 97.44 105 ILE A C 1
ATOM 834 O O . ILE A 1 105 ? -0.109 -6.184 -11.558 1.00 97.44 105 ILE A O 1
ATOM 838 N N . ILE A 1 106 ? 1.482 -4.692 -12.115 1.00 97.38 106 ILE A N 1
ATOM 839 C CA . ILE A 1 106 ? 0.692 -3.945 -13.096 1.00 97.38 106 ILE A CA 1
ATOM 840 C C . ILE A 1 106 ? 1.413 -3.911 -14.439 1.00 97.38 106 ILE A C 1
ATOM 842 O O . ILE A 1 106 ? 2.640 -4.035 -14.506 1.00 97.38 106 ILE A O 1
ATOM 846 N N . GLU A 1 107 ? 0.649 -3.653 -15.493 1.00 96.00 107 GLU A N 1
ATOM 847 C CA . GLU A 1 107 ? 1.150 -3.432 -16.844 1.00 96.00 107 GLU A CA 1
ATOM 848 C C . GLU A 1 107 ? 0.521 -2.160 -17.425 1.00 96.00 107 GLU A C 1
ATOM 850 O O . GLU A 1 107 ? -0.684 -1.935 -17.309 1.00 96.00 107 GLU A O 1
ATOM 855 N N . SER A 1 108 ? 1.342 -1.292 -18.016 1.00 94.38 108 SER A N 1
ATOM 856 C CA . SER A 1 108 ? 0.866 -0.095 -18.713 1.00 94.38 108 SER A CA 1
ATOM 857 C C . SER A 1 108 ? 0.266 -0.434 -20.081 1.00 94.38 108 SER A C 1
ATOM 859 O O . SER A 1 108 ? 0.502 -1.506 -20.634 1.00 94.38 108 SER A O 1
ATOM 861 N N . PHE A 1 109 ? -0.406 0.530 -20.720 1.00 90.50 109 PHE A N 1
ATOM 862 C CA . PHE A 1 109 ? -0.919 0.342 -22.087 1.00 90.50 109 PHE A CA 1
ATOM 863 C C . PHE A 1 109 ? 0.173 0.089 -23.137 1.00 90.50 109 PHE A C 1
ATOM 865 O O . PHE A 1 109 ? -0.117 -0.415 -24.219 1.00 90.50 109 PHE A O 1
ATOM 872 N N . SER A 1 110 ? 1.423 0.449 -22.836 1.00 88.62 110 SER A N 1
ATOM 873 C CA . SER A 1 110 ? 2.580 0.211 -23.703 1.00 88.62 110 SER A CA 1
ATOM 874 C C . SER A 1 110 ? 3.329 -1.086 -23.372 1.00 88.62 110 SER A C 1
ATOM 876 O O . SER A 1 110 ? 4.439 -1.269 -23.866 1.00 88.62 110 SER A O 1
ATOM 878 N N . GLY A 1 111 ? 2.785 -1.937 -22.497 1.00 91.81 111 GLY A N 1
ATOM 879 C CA . GLY A 1 111 ? 3.406 -3.193 -22.069 1.00 91.81 111 GLY A CA 1
ATOM 880 C C . GLY A 1 111 ? 4.518 -3.046 -21.026 1.00 91.81 111 GLY A C 1
ATOM 881 O O . GLY A 1 111 ? 5.316 -3.960 -20.836 1.00 91.81 111 GLY A O 1
ATOM 882 N N . MET A 1 112 ? 4.630 -1.890 -20.359 1.00 94.38 112 MET A N 1
ATOM 883 C CA . MET A 1 112 ? 5.629 -1.698 -19.302 1.00 94.38 112 MET A CA 1
ATOM 884 C C . MET A 1 112 ? 5.123 -2.316 -18.002 1.00 94.38 112 MET A C 1
ATOM 886 O O . MET A 1 112 ? 4.095 -1.879 -17.483 1.00 94.38 112 MET A O 1
ATOM 890 N N . ARG A 1 113 ? 5.862 -3.280 -17.447 1.00 95.50 113 ARG A N 1
ATOM 891 C CA . ARG A 1 113 ? 5.501 -3.944 -16.190 1.00 95.50 113 ARG A CA 1
ATOM 892 C C . ARG A 1 113 ? 6.203 -3.328 -14.988 1.00 95.50 113 ARG A C 1
ATOM 894 O O . ARG A 1 113 ? 7.382 -2.972 -15.047 1.00 95.50 113 ARG A O 1
ATOM 901 N N . ALA A 1 114 ? 5.485 -3.254 -13.875 1.00 96.69 114 ALA A N 1
ATOM 902 C CA . ALA A 1 114 ? 6.035 -2.853 -12.587 1.00 96.69 114 ALA A CA 1
ATOM 903 C C . ALA A 1 114 ? 5.530 -3.780 -11.483 1.00 96.69 114 ALA A C 1
ATOM 905 O O . ALA A 1 114 ? 4.338 -4.077 -11.425 1.00 96.69 114 ALA A O 1
ATOM 906 N N . ARG A 1 115 ? 6.430 -4.175 -10.576 1.00 97.56 115 ARG A N 1
ATOM 907 C CA . ARG A 1 115 ? 6.044 -4.705 -9.266 1.00 97.56 115 ARG A CA 1
ATOM 908 C C . ARG A 1 115 ? 5.647 -3.529 -8.394 1.00 97.56 115 ARG A C 1
ATOM 910 O O . ARG A 1 115 ? 6.430 -2.598 -8.204 1.00 97.56 115 ARG A O 1
ATOM 917 N N . VAL A 1 116 ? 4.430 -3.571 -7.889 1.00 98.25 116 VAL A N 1
ATOM 918 C CA . VAL A 1 116 ? 3.855 -2.555 -7.026 1.00 98.25 116 VAL A CA 1
ATOM 919 C C . VAL A 1 116 ? 3.837 -3.093 -5.614 1.00 98.25 116 VAL A C 1
ATOM 921 O O . VAL A 1 116 ? 3.233 -4.130 -5.367 1.00 98.25 116 VAL A O 1
ATOM 924 N N . LYS A 1 117 ? 4.427 -2.343 -4.686 1.00 97.94 117 LYS A N 1
ATOM 925 C CA . LYS A 1 117 ? 4.162 -2.517 -3.260 1.00 97.94 117 LYS A CA 1
ATOM 926 C C . LYS A 1 117 ? 3.266 -1.392 -2.768 1.00 97.94 117 LYS A C 1
ATOM 928 O O . LYS A 1 117 ? 3.629 -0.223 -2.928 1.00 97.94 117 LYS A O 1
ATOM 933 N N . VAL A 1 118 ? 2.132 -1.746 -2.176 1.00 97.00 118 VAL A N 1
ATOM 934 C CA . VAL A 1 118 ? 1.240 -0.825 -1.465 1.00 97.00 118 VAL A CA 1
ATOM 935 C C . VAL A 1 118 ? 1.344 -1.130 0.020 1.00 97.00 118 VAL A C 1
ATOM 937 O O . VAL A 1 118 ? 1.215 -2.282 0.417 1.00 97.00 118 VAL A O 1
ATOM 940 N N . GLU A 1 119 ? 1.598 -0.110 0.834 1.00 94.50 119 GLU A N 1
ATOM 941 C CA . GLU A 1 119 ? 1.788 -0.247 2.278 1.00 94.50 119 GLU A CA 1
ATOM 942 C C . GLU A 1 119 ? 0.995 0.849 2.998 1.00 94.50 119 GLU A C 1
ATOM 944 O O . GLU A 1 119 ? 1.169 2.046 2.747 1.00 94.50 119 GLU A O 1
ATOM 949 N N . ALA A 1 120 ? 0.111 0.432 3.897 1.00 85.50 120 ALA A N 1
ATOM 950 C CA . ALA A 1 120 ? -0.622 1.318 4.785 1.00 85.50 120 ALA A CA 1
ATOM 951 C C . ALA A 1 120 ? 0.194 1.566 6.060 1.00 85.50 120 ALA A C 1
ATOM 953 O O . ALA A 1 120 ? 0.764 0.637 6.634 1.00 85.50 120 ALA A O 1
ATOM 954 N N . GLY A 1 121 ? 0.279 2.823 6.493 1.00 77.00 121 GLY A N 1
ATOM 955 C CA . GLY A 1 121 ? 0.874 3.161 7.785 1.00 77.00 121 GLY A CA 1
ATOM 956 C C . GLY A 1 121 ? -0.133 3.026 8.929 1.00 77.00 121 GLY A C 1
ATOM 957 O O . GLY A 1 121 ? -1.296 2.701 8.725 1.00 77.00 121 GLY A O 1
ATOM 958 N N . CYS A 1 122 ? 0.280 3.401 10.141 1.00 73.62 122 CYS A N 1
ATOM 959 C CA . CYS A 1 122 ? -0.628 3.522 11.291 1.00 73.62 122 CYS A CA 1
ATOM 960 C C . CYS A 1 122 ? -1.676 4.643 11.161 1.00 73.62 122 CYS A C 1
ATOM 962 O O . CYS A 1 122 ? -2.555 4.774 12.006 1.00 73.62 122 CYS A O 1
ATOM 964 N N . MET A 1 123 ? -1.551 5.460 10.116 1.00 79.62 123 MET A N 1
ATOM 965 C CA . MET A 1 123 ? -2.414 6.578 9.771 1.00 79.62 123 MET A CA 1
ATOM 966 C C . MET A 1 123 ? -2.989 6.298 8.384 1.00 79.62 123 MET A C 1
ATOM 968 O O . MET A 1 123 ? -2.342 6.577 7.373 1.00 79.62 123 MET A O 1
ATOM 972 N N . MET A 1 124 ? -4.189 5.732 8.327 1.00 81.38 124 MET A N 1
ATOM 973 C CA . MET A 1 124 ? -4.736 5.117 7.111 1.00 81.38 124 MET A CA 1
ATOM 974 C C . MET A 1 124 ? -5.166 6.126 6.045 1.00 81.38 124 MET A C 1
ATOM 976 O O . MET A 1 124 ? -5.460 5.736 4.921 1.00 81.38 124 MET A O 1
ATOM 980 N N . GLY A 1 125 ? -5.183 7.427 6.355 1.00 80.19 125 GLY A N 1
ATOM 981 C CA . GLY A 1 125 ? -5.506 8.478 5.381 1.00 80.19 125 GLY A CA 1
ATOM 982 C C . GLY A 1 125 ? -4.586 8.502 4.150 1.00 80.19 125 GLY A C 1
ATOM 983 O O . GLY A 1 125 ? -4.968 9.060 3.117 1.00 80.19 125 GLY A O 1
ATOM 984 N N . TYR A 1 126 ? -3.412 7.869 4.245 1.00 86.94 126 TYR A N 1
ATOM 985 C CA . TYR A 1 126 ? -2.432 7.760 3.171 1.00 86.94 126 TYR A CA 1
ATOM 986 C C . TYR A 1 126 ? -1.948 6.322 3.003 1.00 86.94 126 TYR A C 1
ATOM 988 O O . TYR A 1 126 ? -1.705 5.618 3.983 1.00 86.94 126 TYR A O 1
ATOM 996 N N . LEU A 1 127 ? -1.709 5.931 1.753 1.00 92.00 127 LEU A N 1
ATOM 997 C CA . LEU A 1 127 ? -1.028 4.689 1.405 1.00 92.00 127 LEU A CA 1
ATOM 998 C C . LEU A 1 127 ? 0.288 5.014 0.701 1.00 92.00 127 LEU A C 1
ATOM 1000 O O . LEU A 1 127 ? 0.326 5.814 -0.239 1.00 92.00 127 LEU A O 1
ATOM 1004 N N . SER A 1 128 ? 1.371 4.382 1.142 1.00 94.38 128 SER A N 1
ATOM 1005 C CA . SER A 1 128 ? 2.619 4.350 0.387 1.00 94.38 128 SER A CA 1
ATOM 1006 C C . SER A 1 128 ? 2.432 3.428 -0.810 1.00 94.38 128 SER A C 1
ATOM 1008 O O . SER A 1 128 ? 1.895 2.332 -0.686 1.00 94.38 128 SER A O 1
ATOM 1010 N N . THR A 1 129 ? 2.857 3.867 -1.987 1.00 96.69 129 THR A N 1
ATOM 1011 C CA . THR A 1 129 ? 2.909 3.048 -3.196 1.00 96.69 129 THR A CA 1
ATOM 1012 C C . THR A 1 129 ? 4.302 3.155 -3.788 1.00 96.69 129 THR A C 1
ATOM 1014 O O . THR A 1 129 ? 4.828 4.252 -3.981 1.00 96.69 129 THR A O 1
ATOM 1017 N N . SER A 1 130 ? 4.916 2.024 -4.108 1.00 97.62 130 SER A N 1
ATOM 1018 C CA . SER A 1 130 ? 6.205 1.996 -4.790 1.00 97.62 130 SER A CA 1
ATOM 1019 C C . SER A 1 130 ? 6.177 1.084 -6.004 1.00 97.62 130 SER A C 1
ATOM 1021 O O . SER A 1 130 ? 5.669 -0.030 -5.947 1.00 97.62 130 SER A O 1
ATOM 1023 N N . PHE A 1 131 ? 6.732 1.586 -7.101 1.00 97.94 131 PHE A N 1
ATOM 1024 C CA . PHE A 1 131 ? 6.881 0.903 -8.375 1.00 97.94 131 PHE A CA 1
ATOM 1025 C C . PHE A 1 131 ? 8.332 0.467 -8.531 1.00 97.94 131 PHE A C 1
ATOM 1027 O O . PHE A 1 131 ? 9.244 1.300 -8.496 1.00 97.94 131 PHE A O 1
ATOM 1034 N N . HIS A 1 132 ? 8.527 -0.825 -8.753 1.00 97.00 132 HIS A N 1
ATOM 1035 C CA . HIS A 1 132 ? 9.824 -1.455 -8.951 1.00 97.00 132 HIS A CA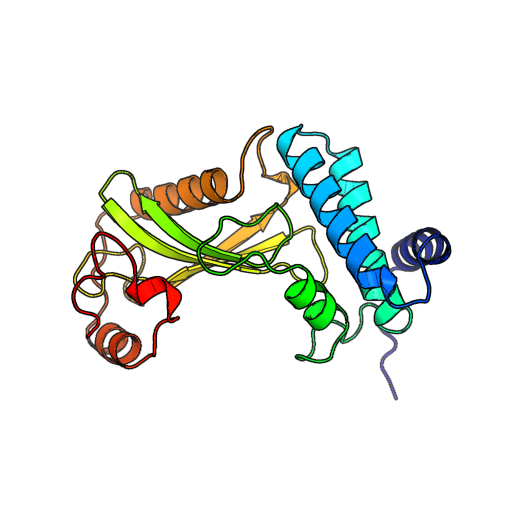 1
ATOM 1036 C C . HIS A 1 132 ? 9.883 -2.053 -10.351 1.00 97.00 132 HIS A C 1
ATOM 1038 O O . HIS A 1 132 ? 8.963 -2.753 -10.782 1.00 97.00 132 HIS A O 1
ATOM 1044 N N . ALA A 1 133 ? 10.966 -1.778 -11.067 1.00 95.44 133 ALA A N 1
ATOM 1045 C CA . ALA A 1 133 ? 11.190 -2.339 -12.386 1.00 95.44 133 ALA A CA 1
ATOM 1046 C C . ALA A 1 133 ? 11.426 -3.846 -12.289 1.00 95.44 133 ALA A C 1
ATOM 1048 O O . ALA A 1 133 ? 12.310 -4.297 -11.559 1.00 95.44 133 ALA A O 1
ATOM 1049 N N . VAL A 1 134 ? 10.672 -4.620 -13.065 1.00 94.06 134 VAL A N 1
ATOM 1050 C CA . VAL A 1 134 ? 10.850 -6.076 -13.161 1.00 94.06 134 VAL A CA 1
ATOM 1051 C C . VAL A 1 134 ? 11.567 -6.488 -14.448 1.00 94.06 134 VAL A C 1
ATOM 1053 O O . VAL A 1 134 ? 12.339 -7.438 -14.419 1.00 94.06 134 VAL A O 1
ATOM 1056 N N . ASP A 1 135 ? 11.413 -5.711 -15.522 1.00 94.12 135 ASP A N 1
ATOM 1057 C CA . ASP A 1 135 ? 12.081 -5.912 -16.811 1.00 94.12 135 ASP A CA 1
ATOM 1058 C C . ASP A 1 135 ? 13.294 -4.984 -16.940 1.00 94.12 135 ASP A C 1
ATOM 1060 O O . ASP A 1 135 ? 13.176 -3.824 -17.334 1.00 94.12 135 ASP A O 1
ATOM 1064 N N . LEU A 1 136 ? 14.478 -5.479 -16.576 1.00 92.88 136 LEU A N 1
ATOM 1065 C CA . LEU A 1 136 ? 15.659 -4.633 -16.356 1.00 92.88 136 LEU A CA 1
ATOM 1066 C C . LEU A 1 136 ? 16.283 -4.045 -17.630 1.00 92.88 136 LEU A C 1
ATOM 1068 O O . LEU A 1 136 ? 16.950 -3.008 -17.574 1.00 92.88 136 LEU A O 1
ATOM 1072 N N . ASN A 1 137 ? 16.034 -4.676 -18.777 1.00 89.56 137 ASN A N 1
ATOM 1073 C CA . ASN A 1 137 ? 16.472 -4.197 -20.090 1.00 89.56 137 ASN A CA 1
ATOM 1074 C C . ASN A 1 137 ? 15.390 -3.429 -20.858 1.00 89.56 137 ASN A C 1
ATOM 1076 O O . ASN A 1 137 ? 15.635 -2.980 -21.980 1.00 89.56 137 ASN A O 1
ATOM 1080 N N . ALA A 1 138 ? 14.209 -3.255 -20.267 1.00 91.56 138 ALA A N 1
ATOM 1081 C CA . ALA A 1 138 ? 13.147 -2.443 -20.835 1.00 91.56 138 ALA A CA 1
ATOM 1082 C C . ALA A 1 138 ? 13.194 -1.010 -20.273 1.00 91.56 138 ALA A C 1
ATOM 1084 O O . ALA A 1 138 ? 13.761 -0.764 -19.203 1.00 91.56 138 ALA A O 1
ATOM 1085 N N . PRO A 1 139 ? 12.596 -0.031 -20.973 1.00 92.88 139 PRO A N 1
ATOM 1086 C CA . PRO A 1 139 ? 12.389 1.283 -20.394 1.00 92.88 139 PRO A CA 1
ATOM 1087 C C . PRO A 1 139 ? 11.496 1.237 -19.149 1.00 92.88 139 PRO A C 1
ATOM 1089 O O . PRO A 1 139 ? 10.574 0.431 -19.055 1.00 92.88 139 PRO A O 1
ATOM 1092 N N . PHE A 1 140 ? 11.728 2.173 -18.234 1.00 95.44 140 PHE A N 1
ATOM 1093 C CA . PHE A 1 140 ? 10.979 2.350 -16.999 1.00 95.44 140 PHE A CA 1
ATOM 1094 C C . PHE A 1 140 ? 10.710 3.838 -16.712 1.00 95.44 140 PHE A C 1
ATOM 1096 O O . PHE A 1 140 ? 11.262 4.744 -17.346 1.00 95.44 140 PHE A O 1
ATOM 1103 N N . VAL A 1 141 ? 9.873 4.118 -15.710 1.00 94.38 141 VAL A N 1
ATOM 1104 C CA . VAL A 1 141 ? 9.559 5.486 -15.246 1.00 94.38 141 VAL A CA 1
ATOM 1105 C C . VAL A 1 141 ? 10.709 6.156 -14.474 1.00 94.38 141 VAL A C 1
ATOM 1107 O O . VAL A 1 141 ? 10.615 7.335 -14.112 1.00 94.38 141 VAL A O 1
ATOM 1110 N N . SER A 1 142 ? 11.795 5.426 -14.199 1.00 94.50 142 SER A N 1
ATOM 1111 C CA . SER A 1 142 ? 12.973 5.887 -13.456 1.00 94.50 142 SER A CA 1
ATOM 1112 C C . SER A 1 142 ? 14.255 5.183 -13.895 1.00 94.50 142 SER A C 1
ATOM 1114 O O . SER A 1 142 ? 14.257 3.971 -14.077 1.00 94.50 142 SER A O 1
ATOM 1116 N N . GLU A 1 143 ? 15.361 5.929 -13.974 1.00 95.00 143 GLU A N 1
ATOM 1117 C CA . GLU A 1 143 ? 16.707 5.388 -14.249 1.00 95.00 143 GLU A CA 1
ATOM 1118 C C . GLU A 1 143 ? 17.233 4.514 -13.102 1.00 95.00 143 GLU A C 1
ATOM 1120 O O . GLU A 1 143 ? 18.154 3.726 -13.291 1.00 95.00 143 GLU A O 1
ATOM 1125 N N . THR A 1 144 ? 16.635 4.634 -11.913 1.00 95.19 144 THR A N 1
ATOM 1126 C CA . THR A 1 144 ? 16.978 3.826 -10.737 1.00 95.19 144 THR A CA 1
ATOM 1127 C C . THR A 1 144 ? 16.242 2.489 -10.683 1.00 95.19 144 THR A C 1
ATOM 1129 O O . THR A 1 144 ? 16.494 1.700 -9.777 1.00 95.19 144 THR A O 1
ATOM 1132 N N . GLY A 1 145 ? 15.271 2.262 -11.577 1.00 95.50 145 GLY A N 1
ATOM 1133 C CA . GLY A 1 145 ? 14.338 1.136 -11.479 1.00 95.50 145 GLY A CA 1
ATOM 1134 C C . GLY A 1 145 ? 13.323 1.254 -10.333 1.00 95.50 145 GLY A C 1
ATOM 1135 O O . GLY A 1 145 ? 12.607 0.298 -10.063 1.00 95.50 145 GLY A O 1
ATOM 1136 N N . TYR A 1 146 ? 13.236 2.413 -9.667 1.00 96.50 146 TYR A N 1
ATOM 1137 C CA . TYR A 1 146 ? 12.346 2.650 -8.527 1.00 96.50 146 TYR A CA 1
ATOM 1138 C C . TYR A 1 146 ? 11.618 3.993 -8.626 1.00 96.50 146 TYR A C 1
ATOM 1140 O O . TYR A 1 146 ? 12.214 5.014 -8.991 1.00 96.50 146 TYR A O 1
ATOM 1148 N N . ARG A 1 147 ? 10.339 4.021 -8.238 1.00 96.69 147 ARG A N 1
ATOM 1149 C CA . ARG A 1 147 ? 9.557 5.253 -8.080 1.00 96.69 147 ARG A CA 1
ATOM 1150 C C . ARG A 1 147 ? 8.544 5.110 -6.946 1.00 96.69 147 ARG A C 1
ATOM 1152 O O . ARG A 1 147 ? 7.778 4.160 -6.946 1.00 96.69 147 ARG A O 1
ATOM 1159 N N . SER A 1 148 ? 8.490 6.071 -6.026 1.00 96.50 148 SER A N 1
ATOM 1160 C CA . SER A 1 148 ? 7.446 6.139 -4.996 1.00 96.50 148 SER A CA 1
ATOM 1161 C C . SER A 1 148 ? 6.327 7.118 -5.356 1.00 96.50 148 SER A C 1
ATOM 1163 O O . SER A 1 148 ? 6.514 8.053 -6.143 1.00 96.50 148 SER A O 1
ATOM 1165 N N . HIS A 1 149 ? 5.164 6.899 -4.753 1.00 95.31 149 HIS A N 1
ATOM 1166 C CA . HIS A 1 149 ? 3.990 7.756 -4.786 1.00 95.31 149 HIS A CA 1
ATOM 1167 C C . HIS A 1 149 ? 3.198 7.589 -3.480 1.00 95.31 149 HIS A C 1
ATOM 1169 O O . HIS A 1 149 ? 3.224 6.521 -2.877 1.00 95.31 149 HIS A O 1
ATOM 1175 N N . PHE A 1 150 ? 2.491 8.632 -3.051 1.00 93.75 150 PHE A N 1
ATOM 1176 C CA . PHE A 1 150 ? 1.563 8.550 -1.925 1.00 93.75 150 PHE A CA 1
ATOM 1177 C C . PHE A 1 150 ? 0.146 8.713 -2.444 1.00 93.75 150 PHE A C 1
ATOM 1179 O O . PHE A 1 150 ? -0.151 9.707 -3.103 1.00 93.75 150 PHE A O 1
ATOM 1186 N N . VAL A 1 151 ? -0.714 7.754 -2.123 1.00 92.12 151 VAL A N 1
ATOM 1187 C CA . VAL A 1 151 ? -2.142 7.832 -2.419 1.00 92.12 151 VAL A CA 1
ATOM 1188 C C . VAL A 1 151 ? -2.840 8.435 -1.214 1.00 92.12 151 VAL A C 1
ATOM 1190 O O . VAL A 1 151 ? -2.694 7.925 -0.104 1.00 92.12 151 VAL A O 1
ATOM 1193 N N . GLN A 1 152 ? -3.608 9.503 -1.422 1.00 91.81 152 GLN A N 1
ATOM 1194 C CA . GLN A 1 152 ? -4.557 9.974 -0.418 1.00 91.81 152 GLN A CA 1
ATOM 1195 C C . GLN A 1 152 ? -5.876 9.244 -0.630 1.00 91.81 152 GLN A C 1
ATOM 1197 O O . GLN A 1 152 ? -6.400 9.220 -1.745 1.00 91.81 152 GLN A O 1
ATOM 1202 N N . LEU A 1 153 ? -6.455 8.680 0.430 1.00 89.94 153 LEU A N 1
ATOM 1203 C CA . LEU A 1 153 ? -7.745 7.997 0.303 1.00 89.94 153 LEU A CA 1
ATOM 1204 C C . LEU A 1 153 ? -8.876 8.942 -0.135 1.00 89.94 153 LEU A C 1
ATOM 1206 O O . LEU A 1 153 ? -9.882 8.483 -0.669 1.00 89.94 153 LEU A O 1
ATOM 1210 N N . SER A 1 154 ? -8.730 10.254 0.060 1.00 88.69 154 SER A N 1
ATOM 1211 C CA . SER A 1 154 ? -9.650 11.273 -0.463 1.00 88.69 154 SER A CA 1
ATOM 1212 C C . SER A 1 154 ? -9.643 11.378 -1.990 1.00 88.69 154 SER A C 1
ATOM 1214 O O . SER A 1 154 ? -10.658 11.766 -2.562 1.00 88.69 154 SER A O 1
ATOM 1216 N N . ASP A 1 155 ? -8.542 10.999 -2.645 1.00 90.12 155 ASP A N 1
ATOM 1217 C CA . ASP A 1 155 ? -8.367 11.109 -4.100 1.00 90.12 155 ASP A CA 1
ATOM 1218 C C . ASP A 1 155 ? -8.896 9.878 -4.853 1.00 90.12 155 ASP A C 1
ATOM 1220 O O . ASP A 1 155 ? -8.939 9.862 -6.087 1.00 90.12 155 ASP A O 1
ATOM 1224 N N . VAL A 1 156 ? -9.292 8.833 -4.118 1.00 90.75 156 VAL A N 1
ATOM 1225 C CA . VAL A 1 156 ? -9.870 7.610 -4.678 1.00 90.75 156 VAL A CA 1
ATOM 1226 C C . VAL A 1 156 ? -11.243 7.920 -5.258 1.00 90.75 156 VAL A C 1
ATOM 1228 O O . VAL A 1 156 ? -12.152 8.385 -4.558 1.00 90.75 156 VAL A O 1
ATOM 1231 N N . LYS A 1 157 ? -11.399 7.645 -6.555 1.00 93.44 157 LYS A N 1
ATOM 1232 C CA . LYS A 1 157 ? -12.668 7.855 -7.252 1.00 93.44 157 LYS A CA 1
ATOM 1233 C C . LYS A 1 157 ? -13.673 6.764 -6.860 1.00 93.44 157 LYS A C 1
ATOM 1235 O O . LYS A 1 157 ? -13.270 5.616 -6.679 1.00 93.44 157 LYS A O 1
ATOM 1240 N N . PRO A 1 158 ? -14.979 7.077 -6.783 1.00 93.69 158 PRO A N 1
ATOM 1241 C CA . PRO A 1 158 ? -16.001 6.053 -6.587 1.00 93.69 158 PRO A CA 1
ATOM 1242 C C . PRO A 1 158 ? -15.876 4.944 -7.642 1.00 93.69 158 PRO A C 1
ATOM 1244 O O . PRO A 1 158 ? -15.744 5.228 -8.833 1.00 93.69 158 PRO A O 1
ATOM 1247 N N . GLY A 1 159 ? -15.902 3.692 -7.193 1.00 93.19 159 GLY A N 1
ATOM 1248 C CA . GLY A 1 159 ? -15.760 2.495 -8.025 1.00 93.19 159 GLY A CA 1
ATOM 1249 C C . GLY A 1 159 ? -14.327 2.147 -8.443 1.00 93.19 159 GLY A C 1
ATOM 1250 O O . GLY A 1 159 ? -14.144 1.156 -9.144 1.00 93.19 159 GLY A O 1
ATOM 1251 N N . GLU A 1 160 ? -13.318 2.929 -8.048 1.00 95.31 160 GLU A N 1
ATOM 1252 C CA . GLU A 1 160 ? -11.916 2.673 -8.395 1.00 95.31 160 GLU A CA 1
ATOM 1253 C C . GLU A 1 160 ? -11.315 1.627 -7.443 1.00 95.31 160 GLU A C 1
ATOM 1255 O O . GLU A 1 160 ? -11.270 1.822 -6.227 1.00 95.31 160 GLU A O 1
ATOM 1260 N N . THR A 1 161 ? -10.842 0.514 -7.998 1.00 96.88 161 THR A N 1
ATOM 1261 C CA . THR A 1 161 ? -10.048 -0.497 -7.288 1.00 96.88 161 THR A CA 1
ATOM 1262 C C . THR A 1 161 ? -8.599 -0.028 -7.118 1.00 96.88 161 THR A C 1
ATOM 1264 O O . THR A 1 161 ? -8.159 0.926 -7.771 1.00 96.88 161 THR A O 1
ATOM 1267 N N . VAL A 1 162 ? -7.827 -0.699 -6.253 1.00 97.25 162 VAL A N 1
ATOM 1268 C CA . VAL A 1 162 ? -6.413 -0.347 -6.034 1.00 97.25 162 VAL A CA 1
ATOM 1269 C C . VAL A 1 162 ? -5.608 -0.446 -7.331 1.00 97.25 162 VAL A C 1
ATOM 1271 O O . VAL A 1 162 ? -4.884 0.489 -7.670 1.00 97.25 162 VAL A O 1
ATOM 1274 N N . ASP A 1 163 ? -5.760 -1.526 -8.097 1.00 97.25 163 ASP A N 1
ATOM 1275 C CA . ASP A 1 163 ? -5.060 -1.718 -9.370 1.00 97.25 163 ASP A CA 1
ATOM 1276 C C . ASP A 1 163 ? -5.434 -0.655 -10.405 1.00 97.25 163 ASP A C 1
ATOM 1278 O O . ASP A 1 163 ? -4.543 -0.128 -11.071 1.00 97.25 163 ASP A O 1
ATOM 1282 N N . ALA A 1 164 ? -6.708 -0.267 -10.503 1.00 96.94 164 ALA A N 1
ATOM 1283 C CA . ALA A 1 164 ? -7.140 0.780 -11.423 1.00 96.94 164 ALA A CA 1
ATOM 1284 C C . ALA A 1 164 ? -6.502 2.134 -11.069 1.00 96.94 164 ALA A C 1
ATOM 1286 O O . ALA A 1 164 ? -5.960 2.821 -11.944 1.00 96.94 164 ALA A O 1
ATOM 1287 N N . HIS A 1 165 ? -6.503 2.498 -9.782 1.00 96.88 165 HIS A N 1
ATOM 1288 C CA . HIS A 1 165 ? -5.893 3.740 -9.311 1.00 96.88 165 HIS A CA 1
ATOM 1289 C C . HIS A 1 165 ? -4.384 3.756 -9.557 1.00 96.88 165 HIS A C 1
ATOM 1291 O O . HIS A 1 165 ? -3.841 4.697 -10.141 1.00 96.88 165 HIS A O 1
ATOM 1297 N N . VAL A 1 166 ? -3.701 2.700 -9.119 1.00 97.12 166 VAL A N 1
ATOM 1298 C CA . VAL A 1 166 ? -2.249 2.571 -9.216 1.00 97.12 166 VAL A CA 1
ATOM 1299 C C . VAL A 1 166 ? -1.809 2.516 -10.680 1.00 97.12 166 VAL A C 1
ATOM 1301 O O . VAL A 1 166 ? -0.841 3.183 -11.041 1.00 97.12 166 VAL A O 1
ATOM 1304 N N . SER A 1 167 ? -2.544 1.817 -11.547 1.00 97.12 167 SER A N 1
ATOM 1305 C CA . SER A 1 167 ? -2.269 1.781 -12.990 1.00 97.12 167 SER A CA 1
ATOM 1306 C C . SER A 1 167 ? -2.428 3.158 -13.628 1.00 97.12 167 SER A C 1
ATOM 1308 O O . SER A 1 167 ? -1.582 3.573 -14.418 1.00 97.12 167 SER A O 1
ATOM 1310 N N . ARG A 1 168 ? -3.455 3.927 -13.243 1.00 96.00 168 ARG A N 1
ATOM 1311 C CA . ARG A 1 168 ? -3.634 5.310 -13.710 1.00 96.00 168 ARG A CA 1
ATOM 1312 C C . ARG A 1 168 ? -2.487 6.219 -13.263 1.00 96.00 168 ARG A C 1
ATOM 1314 O O . ARG A 1 168 ? -2.010 7.038 -14.051 1.00 96.00 168 ARG A O 1
ATOM 1321 N N . VAL A 1 169 ? -2.043 6.094 -12.012 1.00 95.81 169 VAL A N 1
ATOM 1322 C CA . VAL A 1 169 ? -0.875 6.826 -11.495 1.00 95.81 169 VAL A CA 1
ATOM 1323 C C . VAL A 1 169 ? 0.381 6.434 -12.268 1.00 95.81 169 VAL A C 1
ATOM 1325 O O . VAL A 1 169 ? 1.120 7.311 -12.714 1.00 95.81 169 VAL A O 1
ATOM 1328 N N . PHE A 1 170 ? 0.603 5.138 -12.481 1.00 96.56 170 PHE A N 1
ATOM 1329 C CA . PHE A 1 170 ? 1.752 4.635 -13.224 1.00 96.56 170 PHE A CA 1
ATOM 1330 C C . PHE A 1 170 ? 1.766 5.146 -14.664 1.00 96.56 170 PHE A C 1
ATOM 1332 O O . PHE A 1 170 ? 2.779 5.679 -15.112 1.00 96.56 170 PHE A O 1
ATOM 1339 N N . GLN A 1 171 ? 0.624 5.096 -15.352 1.00 95.69 171 GLN A N 1
ATOM 1340 C CA . GLN A 1 171 ? 0.480 5.659 -16.691 1.00 95.69 171 GLN A CA 1
ATOM 1341 C C . GLN A 1 171 ? 0.773 7.164 -16.698 1.00 95.69 171 GLN A C 1
ATOM 1343 O O . GLN A 1 171 ? 1.528 7.636 -17.539 1.00 95.69 171 GLN A O 1
ATOM 1348 N N . SER A 1 172 ? 0.286 7.913 -15.705 1.00 94.50 172 SER A N 1
ATOM 1349 C CA . SER A 1 172 ? 0.580 9.349 -15.586 1.00 94.50 172 SER A CA 1
ATOM 1350 C C . SER A 1 172 ? 2.079 9.624 -15.385 1.00 94.50 172 SER A C 1
ATOM 1352 O O . SER A 1 172 ? 2.607 10.609 -15.899 1.00 94.50 172 SER A O 1
ATOM 1354 N N . LEU A 1 173 ? 2.788 8.754 -14.654 1.00 94.62 173 LEU A N 1
ATOM 1355 C CA . LEU A 1 173 ? 4.243 8.834 -14.480 1.00 94.62 173 LEU A CA 1
ATOM 1356 C C . LEU A 1 173 ? 4.999 8.527 -15.782 1.00 94.62 173 LEU A C 1
ATOM 1358 O O . LEU A 1 173 ? 6.027 9.158 -16.043 1.00 94.62 173 LEU A O 1
ATOM 1362 N N . ILE A 1 174 ? 4.494 7.590 -16.592 1.00 93.69 174 ILE A N 1
ATOM 1363 C CA . ILE A 1 174 ? 5.012 7.300 -17.936 1.00 93.69 174 ILE A CA 1
ATOM 1364 C C . ILE A 1 174 ? 4.786 8.505 -18.853 1.00 93.69 174 ILE A C 1
ATOM 1366 O O . ILE A 1 174 ? 5.732 8.980 -19.467 1.00 93.69 174 ILE A O 1
ATOM 1370 N N . ASP A 1 175 ? 3.575 9.051 -18.907 1.00 92.69 175 ASP A N 1
ATOM 1371 C CA . ASP A 1 175 ? 3.229 10.143 -19.825 1.00 92.69 175 ASP A CA 1
ATOM 1372 C C . ASP A 1 175 ? 3.962 11.447 -19.473 1.00 92.69 175 ASP A C 1
ATOM 1374 O O . ASP A 1 175 ? 4.370 12.213 -20.349 1.00 92.69 175 ASP A O 1
ATOM 1378 N N . ALA A 1 176 ? 4.198 11.689 -18.179 1.00 92.06 176 ALA A N 1
ATOM 1379 C CA . ALA A 1 176 ? 5.007 12.813 -17.715 1.00 92.06 176 ALA A CA 1
ATOM 1380 C C . ALA A 1 176 ? 6.476 12.712 -18.174 1.00 92.06 176 ALA A C 1
ATOM 1382 O O . ALA A 1 176 ? 7.177 13.728 -18.274 1.00 92.06 176 ALA A O 1
ATOM 1383 N N . ARG A 1 177 ? 6.965 11.502 -18.482 1.00 84.06 177 ARG A N 1
ATOM 1384 C CA . ARG A 1 177 ? 8.277 11.298 -19.098 1.00 84.06 177 ARG A CA 1
ATOM 1385 C C . ARG A 1 177 ? 8.168 11.561 -20.600 1.00 84.06 177 ARG A C 1
ATOM 1387 O O . ARG A 1 177 ? 7.714 10.728 -21.369 1.00 84.06 177 ARG A O 1
ATOM 1394 N N . LYS A 1 178 ? 8.731 12.687 -21.056 1.00 74.62 178 LYS A N 1
ATOM 1395 C CA . LYS A 1 178 ? 8.861 13.005 -22.497 1.00 74.62 178 LYS A CA 1
ATOM 1396 C C . LYS A 1 178 ? 9.570 11.907 -23.312 1.00 74.62 178 LYS A C 1
ATOM 1398 O O . LYS A 1 178 ? 9.382 11.838 -24.523 1.00 74.62 178 LYS A O 1
ATOM 1403 N N . LYS A 1 179 ? 10.429 11.106 -22.667 1.00 79.44 179 LYS A N 1
ATOM 1404 C CA . LYS A 1 179 ? 11.075 9.906 -23.217 1.00 79.44 179 LYS A CA 1
ATOM 1405 C C . LYS A 1 179 ? 11.173 8.840 -22.115 1.00 79.44 179 LYS A C 1
ATOM 1407 O O . LYS A 1 179 ? 11.591 9.200 -21.008 1.00 79.44 179 LYS A O 1
ATOM 1412 N N . PRO A 1 180 ? 10.837 7.566 -22.390 1.00 73.62 180 PRO A N 1
ATOM 1413 C CA . PRO A 1 180 ? 11.078 6.467 -21.457 1.00 73.62 180 PRO A CA 1
ATOM 1414 C C . PRO A 1 180 ? 12.560 6.387 -21.062 1.00 73.62 180 PRO A C 1
ATOM 1416 O O . PRO A 1 180 ? 13.432 6.627 -21.900 1.00 73.62 180 PRO A O 1
ATOM 1419 N N . ALA A 1 181 ? 12.849 6.084 -19.794 1.00 86.88 181 ALA A N 1
ATOM 1420 C CA . ALA A 1 181 ? 14.217 6.027 -19.284 1.00 86.88 181 ALA A CA 1
ATOM 1421 C C . ALA A 1 181 ? 14.698 4.582 -19.190 1.00 86.88 181 ALA A C 1
ATOM 1423 O O . ALA A 1 181 ? 13.979 3.726 -18.688 1.00 86.88 181 ALA A O 1
ATOM 1424 N N . PHE A 1 182 ? 15.920 4.310 -19.634 1.00 93.12 182 PHE A N 1
ATOM 1425 C CA . PHE A 1 182 ? 16.561 3.032 -19.344 1.00 93.12 182 PHE A CA 1
ATOM 1426 C C . PHE A 1 182 ? 17.181 3.072 -17.950 1.00 93.12 182 PHE A C 1
ATOM 1428 O O . PHE A 1 182 ? 17.694 4.106 -17.521 1.00 93.12 182 PHE A O 1
ATOM 1435 N N . ILE A 1 183 ? 17.148 1.938 -17.255 1.00 94.75 183 ILE A N 1
ATOM 1436 C CA . ILE A 1 183 ? 17.820 1.787 -15.965 1.00 94.75 183 ILE A CA 1
ATOM 1437 C C . ILE A 1 183 ? 19.331 1.865 -16.202 1.00 94.75 183 ILE A C 1
ATOM 1439 O O . ILE A 1 183 ? 19.844 1.193 -17.110 1.00 94.75 183 ILE A O 1
ATOM 1443 N N . SER A 1 184 ? 20.031 2.691 -15.419 1.00 93.94 184 SER A N 1
ATOM 1444 C CA . SER A 1 184 ? 21.488 2.824 -15.536 1.00 93.94 184 SER A CA 1
ATOM 1445 C C . SER A 1 184 ? 22.187 1.518 -15.142 1.00 93.94 184 SER A C 1
ATOM 1447 O O . SER A 1 184 ? 21.630 0.719 -14.391 1.00 93.94 184 SER A O 1
ATOM 1449 N N . ALA A 1 185 ? 23.401 1.291 -15.653 1.00 92.75 185 ALA A N 1
ATOM 1450 C CA . ALA A 1 185 ? 24.137 0.043 -15.432 1.00 92.75 185 ALA A CA 1
ATOM 1451 C C . ALA A 1 185 ? 24.286 -0.293 -13.936 1.00 92.75 185 ALA A C 1
ATOM 1453 O O . ALA A 1 185 ? 23.872 -1.368 -13.516 1.00 92.75 185 ALA A O 1
ATOM 1454 N N . ASP A 1 186 ? 24.732 0.668 -13.121 1.00 92.31 186 ASP A N 1
ATOM 1455 C CA . ASP A 1 186 ? 24.931 0.471 -11.678 1.00 92.31 186 ASP A CA 1
ATOM 1456 C C . ASP A 1 186 ? 23.651 0.017 -10.955 1.00 92.31 186 ASP A C 1
ATOM 1458 O O . ASP A 1 186 ? 23.678 -0.879 -10.108 1.00 92.31 186 ASP A O 1
ATOM 1462 N N . PHE A 1 187 ? 22.501 0.619 -11.288 1.00 94.56 187 PHE A N 1
ATOM 1463 C CA . PHE A 1 187 ? 21.225 0.209 -10.699 1.00 94.56 187 PHE A CA 1
ATOM 1464 C C . PHE A 1 187 ? 20.750 -1.129 -11.252 1.00 94.56 187 PHE A C 1
ATOM 1466 O O . PHE A 1 187 ? 20.174 -1.910 -10.499 1.00 94.56 187 PHE A O 1
ATOM 1473 N N . ARG A 1 188 ? 20.997 -1.404 -12.535 1.00 93.38 188 ARG A N 1
ATOM 1474 C CA . ARG A 1 188 ? 20.625 -2.660 -13.182 1.00 93.38 188 ARG A CA 1
ATOM 1475 C C . ARG A 1 188 ? 21.340 -3.845 -12.549 1.00 93.38 188 ARG A C 1
ATOM 1477 O O . ARG A 1 188 ? 20.668 -4.791 -12.156 1.00 93.38 188 ARG A O 1
ATOM 1484 N N . ASP A 1 189 ? 22.657 -3.759 -12.391 1.00 91.44 189 ASP A N 1
ATOM 1485 C CA . ASP A 1 189 ? 23.479 -4.834 -11.830 1.00 91.44 189 ASP A CA 1
ATOM 1486 C C . ASP A 1 189 ? 23.089 -5.116 -10.375 1.00 91.44 189 ASP A C 1
ATOM 1488 O O . ASP A 1 189 ? 22.889 -6.267 -9.981 1.00 91.44 189 ASP A O 1
ATOM 1492 N N . ARG A 1 190 ? 22.876 -4.054 -9.586 1.00 92.31 190 ARG A N 1
ATOM 1493 C CA . ARG A 1 190 ? 22.367 -4.175 -8.216 1.00 92.31 190 ARG A CA 1
ATOM 1494 C C . ARG A 1 190 ? 21.008 -4.874 -8.180 1.00 92.31 190 ARG A C 1
ATOM 1496 O O . ARG A 1 190 ? 20.861 -5.862 -7.469 1.00 92.31 190 ARG A O 1
ATOM 1503 N N . LEU A 1 191 ? 20.038 -4.399 -8.963 1.00 92.31 191 LEU A N 1
ATOM 1504 C CA . LEU A 1 191 ? 18.687 -4.966 -9.004 1.00 92.31 191 LEU A CA 1
ATOM 1505 C C . LEU A 1 191 ? 18.669 -6.406 -9.526 1.00 92.31 191 LEU A C 1
ATOM 1507 O O . LEU A 1 191 ? 17.812 -7.176 -9.102 1.00 92.31 191 LEU A O 1
ATOM 1511 N N . ALA A 1 192 ? 19.579 -6.766 -10.434 1.00 90.12 192 ALA A N 1
ATOM 1512 C CA . ALA A 1 192 ? 19.732 -8.129 -10.933 1.00 90.12 192 ALA A CA 1
ATOM 1513 C C . ALA A 1 192 ? 20.259 -9.079 -9.846 1.00 90.12 192 ALA A C 1
ATOM 1515 O O . ALA A 1 192 ? 19.884 -10.244 -9.828 1.00 90.12 192 ALA A O 1
ATOM 1516 N N . SER A 1 193 ? 21.079 -8.583 -8.912 1.00 89.44 193 SER A N 1
ATOM 1517 C CA . SER A 1 193 ? 21.565 -9.379 -7.775 1.00 89.44 193 SER A CA 1
ATOM 1518 C C . SER A 1 193 ? 20.563 -9.522 -6.621 1.00 89.44 193 SER A C 1
ATOM 1520 O O . SER A 1 193 ? 20.759 -10.356 -5.736 1.00 89.44 193 SER A O 1
ATOM 1522 N N . GLU A 1 194 ? 19.499 -8.716 -6.603 1.00 89.25 194 GLU A N 1
ATOM 1523 C CA . GLU A 1 194 ? 18.476 -8.768 -5.561 1.00 89.25 194 GLU A CA 1
ATOM 1524 C C . GLU A 1 194 ? 17.478 -9.903 -5.854 1.00 89.25 194 GLU A C 1
ATOM 1526 O O . GLU A 1 194 ? 16.881 -9.930 -6.938 1.00 89.25 194 GLU A O 1
ATOM 1531 N N . PRO A 1 195 ? 17.250 -10.834 -4.907 1.00 85.94 195 PRO A N 1
ATOM 1532 C CA . PRO A 1 195 ? 16.323 -11.930 -5.128 1.00 85.94 195 PRO A CA 1
ATOM 1533 C C . PRO A 1 195 ? 14.901 -11.397 -5.299 1.00 85.94 195 PRO A C 1
ATOM 1535 O O . PRO A 1 195 ? 14.413 -10.567 -4.527 1.00 85.94 195 PRO A O 1
ATOM 1538 N N . LEU A 1 196 ? 14.216 -11.915 -6.313 1.00 86.31 196 LEU A N 1
ATOM 1539 C CA . LEU A 1 196 ? 12.798 -11.664 -6.502 1.00 86.31 196 LEU A CA 1
ATOM 1540 C C . LEU A 1 196 ? 11.953 -12.613 -5.643 1.00 86.31 196 LEU A C 1
ATOM 1542 O O . LEU A 1 196 ? 12.338 -13.775 -5.479 1.00 86.31 196 LEU A O 1
ATOM 1546 N N . PRO A 1 197 ? 10.783 -12.156 -5.157 1.00 90.88 197 PRO A N 1
ATOM 1547 C CA . PRO A 1 197 ? 9.775 -13.040 -4.590 1.00 90.88 197 PRO A CA 1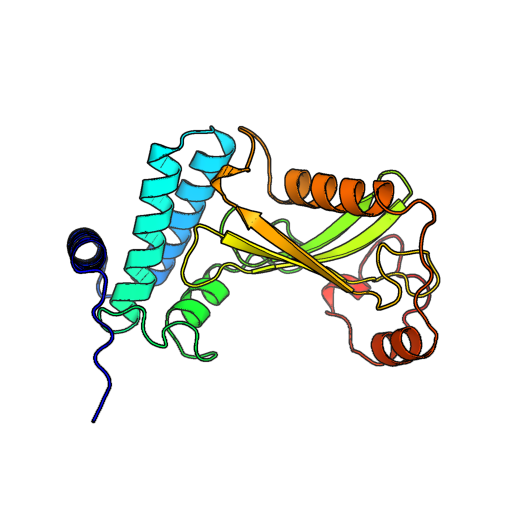
ATOM 1548 C C . PRO A 1 197 ? 9.479 -14.241 -5.489 1.00 90.88 197 PRO A C 1
ATOM 1550 O O . PRO A 1 197 ? 9.387 -14.106 -6.711 1.00 90.88 197 PRO A O 1
ATOM 1553 N N . ASP A 1 198 ? 9.280 -15.409 -4.880 1.00 91.44 198 ASP A N 1
ATOM 1554 C CA . ASP A 1 198 ? 9.078 -16.661 -5.613 1.00 91.44 198 ASP A CA 1
ATOM 1555 C C . ASP A 1 198 ? 7.858 -16.620 -6.540 1.00 91.44 198 ASP A C 1
ATOM 1557 O O . ASP A 1 198 ? 7.906 -17.172 -7.640 1.00 91.44 198 ASP A O 1
ATOM 1561 N N . TRP A 1 199 ? 6.798 -15.907 -6.151 1.00 93.25 199 TRP A N 1
ATOM 1562 C CA . TRP A 1 199 ? 5.583 -15.781 -6.956 1.00 93.25 199 TRP A CA 1
ATOM 1563 C C . TRP A 1 199 ? 5.843 -15.132 -8.328 1.00 93.25 199 TRP A C 1
ATOM 1565 O O . TRP A 1 199 ? 5.212 -15.511 -9.318 1.00 93.25 199 TRP A O 1
ATOM 1575 N N . LEU A 1 200 ? 6.846 -14.249 -8.441 1.00 91.25 200 LEU A N 1
ATOM 1576 C CA . LEU A 1 200 ? 7.221 -13.608 -9.708 1.00 91.25 200 LEU A CA 1
ATOM 1577 C C . LEU A 1 200 ? 7.851 -14.576 -10.716 1.00 91.25 200 LEU A C 1
ATOM 1579 O O . LEU A 1 200 ? 7.795 -14.328 -11.920 1.00 91.25 200 LEU A O 1
ATOM 1583 N N . LYS A 1 201 ? 8.423 -15.694 -10.254 1.00 86.56 201 LYS A N 1
ATOM 1584 C CA . LYS A 1 201 ? 9.041 -16.708 -11.130 1.00 86.56 201 LYS A CA 1
ATOM 1585 C C . LYS A 1 201 ? 8.011 -17.419 -12.011 1.00 86.56 201 LYS A C 1
ATOM 1587 O O . LYS A 1 201 ? 8.374 -18.007 -13.023 1.00 86.56 201 LYS A O 1
ATOM 1592 N N . SER A 1 202 ? 6.736 -17.362 -11.624 1.00 85.12 202 SER A N 1
ATOM 1593 C CA . SER A 1 202 ? 5.620 -17.997 -12.330 1.00 85.12 202 SER A CA 1
ATOM 1594 C C . SER A 1 202 ? 4.894 -17.078 -13.323 1.00 85.12 202 SER A C 1
ATOM 1596 O O . SER A 1 202 ? 3.926 -17.504 -13.953 1.00 85.12 202 SER A O 1
ATOM 1598 N N . LEU A 1 203 ? 5.349 -15.827 -13.486 1.00 86.12 203 LEU A N 1
ATOM 1599 C CA . LEU A 1 203 ? 4.701 -14.861 -14.373 1.00 86.12 203 LEU A CA 1
ATOM 1600 C C . LEU A 1 203 ? 4.739 -15.288 -15.842 1.00 86.12 203 LEU A C 1
ATOM 1602 O O . LEU A 1 203 ? 5.739 -15.801 -16.346 1.00 86.12 203 LEU A O 1
ATOM 1606 N N . SER A 1 204 ? 3.648 -14.982 -16.546 1.00 82.81 204 SER A N 1
ATOM 1607 C CA . SER A 1 204 ? 3.543 -15.123 -17.994 1.00 82.81 204 SER A CA 1
ATOM 1608 C C . SER A 1 204 ? 3.156 -13.777 -18.621 1.00 82.81 204 SER A C 1
ATOM 1610 O O . SER A 1 204 ? 2.112 -13.238 -18.252 1.00 82.81 204 SER A O 1
ATOM 1612 N N . PRO A 1 205 ? 3.969 -13.215 -19.538 1.00 84.38 205 PRO A N 1
ATOM 1613 C CA . PRO A 1 205 ? 5.277 -13.719 -19.974 1.00 84.38 205 PRO A CA 1
ATOM 1614 C C . PRO A 1 205 ? 6.330 -13.663 -18.845 1.00 84.38 205 PRO A C 1
ATOM 1616 O O . PRO A 1 205 ? 6.157 -12.900 -17.892 1.00 84.38 205 PRO A O 1
ATOM 1619 N N . PRO A 1 206 ? 7.433 -14.430 -18.926 1.00 84.25 206 PRO A N 1
ATOM 1620 C CA . PRO A 1 206 ? 8.507 -14.350 -17.936 1.00 84.25 206 PRO A CA 1
ATOM 1621 C C . PRO A 1 206 ? 9.155 -12.956 -17.912 1.00 84.25 206 PRO A C 1
ATOM 1623 O O . PRO A 1 206 ? 8.988 -12.149 -18.833 1.00 84.25 206 PRO A O 1
ATOM 1626 N N . LEU A 1 207 ? 9.884 -12.653 -16.839 1.00 84.00 207 LEU A N 1
ATOM 1627 C CA . LEU A 1 207 ? 10.617 -11.392 -16.696 1.00 84.00 207 LEU A CA 1
ATOM 1628 C C . LEU A 1 207 ? 11.789 -11.308 -17.683 1.00 84.00 207 LEU A C 1
ATOM 1630 O O . LEU A 1 207 ? 12.460 -12.306 -17.949 1.00 84.00 207 LEU A O 1
ATOM 1634 N N . ILE A 1 208 ? 12.043 -10.117 -18.226 1.00 77.12 208 ILE A N 1
ATOM 1635 C CA . ILE A 1 208 ? 13.123 -9.893 -19.193 1.00 77.12 208 ILE A CA 1
ATOM 1636 C C . ILE A 1 208 ? 14.451 -9.720 -18.446 1.00 77.12 208 ILE A C 1
ATOM 1638 O O . ILE A 1 208 ? 14.657 -8.717 -17.761 1.00 77.12 208 ILE A O 1
ATOM 1642 N N . GLU A 1 209 ? 15.354 -10.690 -18.636 1.00 62.09 209 GLU A N 1
ATOM 1643 C CA . GLU A 1 209 ? 16.747 -10.686 -18.152 1.00 62.09 209 GLU A CA 1
ATOM 1644 C C . GLU A 1 209 ? 16.908 -10.391 -16.651 1.00 62.09 209 GLU A C 1
ATOM 1646 O O . GLU A 1 209 ? 17.757 -9.613 -16.220 1.00 62.09 209 GLU A O 1
ATOM 1651 N N . ARG A 1 210 ? 16.108 -11.078 -15.836 1.00 59.22 210 ARG A N 1
ATOM 1652 C CA . ARG A 1 210 ? 16.438 -11.353 -14.436 1.00 59.22 210 ARG A CA 1
ATOM 1653 C C . ARG A 1 210 ? 16.677 -12.858 -14.314 1.00 59.22 210 ARG A C 1
ATOM 1655 O O . ARG A 1 210 ? 15.719 -13.611 -14.163 1.00 59.22 210 ARG A O 1
ATOM 1662 N N . LEU A 1 211 ? 17.927 -13.274 -14.536 1.00 47.78 211 LEU A N 1
ATOM 1663 C CA . LEU A 1 211 ? 18.385 -14.649 -14.293 1.00 47.78 211 LEU A CA 1
ATOM 1664 C C . LEU A 1 211 ? 18.531 -14.894 -12.791 1.00 47.78 211 LEU A C 1
ATOM 1666 O O . LEU A 1 211 ? 19.085 -13.998 -12.121 1.00 47.78 211 LEU A O 1
#

Foldseek 3Di:
DDPPPPDPVVLLVLLVVLLVVADPDPCLLVVLLVLLVQLLVCLQQVPPVSNVVSQSNNLSSLCVQQVSDPPCQPVDCPHSFNVSQVSNADPAQDFHGQQHWYWHWDAAPVGFIWTWTWAAGSRSQKIKIKTAHQAQADFALDLLRIDIDIDGSNPRDHNAGPNNVVRVVRNVSVVVPPDGHHHDPVSSVVVLPDDDDPVLCPDVVHHHPSD

InterPro domains:
  IPR059516 KlcB, third domain [PF27190] (109-170)
  IPR059894 KlcB, DNA-binding domain [PF27393] (15-85)